Protein AF-A0A832CKU5-F1 (afdb_monomer_lite)

Radius of gyration: 23.67 Å; chains: 1; bounding box: 59×74×61 Å

pLDDT: mean 86.16, std 20.47, range [26.06, 98.88]

Structure (mmCIF, N/CA/C/O backbone):
data_AF-A0A832CKU5-F1
#
_entry.id   AF-A0A832CKU5-F1
#
loop_
_atom_site.group_PDB
_atom_site.id
_atom_site.type_symbol
_atom_site.label_atom_id
_atom_site.label_alt_id
_atom_site.label_comp_id
_atom_site.label_asym_id
_atom_site.label_entity_id
_atom_site.label_seq_id
_atom_site.pdbx_PDB_ins_code
_atom_site.Cartn_x
_atom_site.Cartn_y
_atom_site.Cartn_z
_atom_site.occupancy
_atom_site.B_iso_or_equiv
_atom_site.auth_seq_id
_atom_site.auth_comp_id
_atom_site.auth_asym_id
_atom_site.auth_atom_id
_atom_site.pdbx_PDB_model_num
ATOM 1 N N . MET A 1 1 ? 0.829 -28.595 -23.534 1.00 32.09 1 MET A N 1
ATOM 2 C CA . MET A 1 1 ? 0.831 -27.762 -24.763 1.00 32.09 1 MET A CA 1
ATOM 3 C C . MET A 1 1 ? 0.608 -26.266 -24.501 1.00 32.09 1 MET A C 1
ATOM 5 O O . MET A 1 1 ? 1.162 -25.482 -25.256 1.00 32.09 1 MET A O 1
ATOM 9 N N . ALA A 1 2 ? -0.080 -25.835 -23.429 1.00 31.30 2 ALA A N 1
ATOM 10 C CA . ALA A 1 2 ? -0.208 -24.406 -23.077 1.00 31.30 2 ALA A CA 1
ATOM 11 C C . ALA A 1 2 ? 1.125 -23.722 -22.679 1.00 31.30 2 ALA A C 1
ATOM 13 O O . ALA A 1 2 ? 1.366 -22.585 -23.073 1.00 31.30 2 ALA A O 1
ATOM 14 N N . GLN A 1 3 ? 2.045 -24.441 -22.018 1.00 30.27 3 GLN A N 1
ATOM 15 C CA . GLN A 1 3 ? 3.408 -23.956 -21.730 1.00 30.27 3 GLN A CA 1
ATOM 16 C C . GLN A 1 3 ? 4.189 -23.562 -22.999 1.00 30.27 3 GLN A C 1
ATOM 18 O O . GLN A 1 3 ? 4.941 -22.595 -22.983 1.00 30.27 3 GLN A O 1
ATOM 23 N N . ALA A 1 4 ? 3.982 -24.260 -24.122 1.00 29.61 4 ALA A N 1
ATOM 24 C CA . ALA A 1 4 ? 4.749 -24.036 -25.349 1.00 29.61 4 ALA A CA 1
ATOM 25 C C . ALA A 1 4 ? 4.397 -22.712 -26.057 1.00 29.61 4 ALA A C 1
ATOM 27 O O . ALA A 1 4 ? 5.263 -22.108 -26.687 1.00 29.61 4 ALA A O 1
ATOM 28 N N . ALA A 1 5 ? 3.157 -22.228 -25.925 1.00 35.06 5 ALA A N 1
ATOM 29 C CA . ALA A 1 5 ? 2.730 -20.958 -26.516 1.00 35.06 5 ALA A CA 1
ATOM 30 C C . ALA A 1 5 ? 3.205 -19.740 -25.698 1.00 35.06 5 ALA A C 1
ATOM 32 O O . ALA A 1 5 ? 3.623 -18.742 -26.288 1.00 35.06 5 ALA A O 1
ATOM 33 N N . GLY A 1 6 ? 3.225 -19.843 -24.360 1.00 36.41 6 GLY A N 1
ATOM 34 C CA . GLY A 1 6 ? 3.829 -18.834 -23.475 1.00 36.41 6 GLY A CA 1
ATOM 35 C C . GLY A 1 6 ? 5.345 -18.715 -23.678 1.00 36.41 6 GLY A C 1
ATOM 36 O O . GLY A 1 6 ? 5.865 -17.617 -23.874 1.00 36.41 6 GLY A O 1
ATOM 37 N N . LEU A 1 7 ? 6.029 -19.861 -23.790 1.00 37.66 7 LEU A N 1
ATOM 38 C CA . LEU A 1 7 ? 7.450 -19.943 -24.153 1.00 37.66 7 LEU A CA 1
ATOM 39 C C . LEU A 1 7 ? 7.751 -19.326 -25.532 1.00 37.66 7 LEU A C 1
ATOM 41 O O . LEU A 1 7 ? 8.822 -18.759 -25.724 1.00 37.66 7 LEU A O 1
ATOM 45 N N . CYS A 1 8 ? 6.829 -19.395 -26.498 1.00 35.62 8 CYS A N 1
ATOM 46 C CA . CYS A 1 8 ? 7.040 -18.837 -27.838 1.00 35.62 8 CYS A CA 1
ATOM 47 C C . CYS A 1 8 ? 6.967 -17.295 -27.879 1.00 35.62 8 CYS A C 1
ATOM 49 O O . CYS A 1 8 ? 7.703 -16.680 -28.649 1.00 35.62 8 CYS A O 1
ATOM 51 N N . ARG A 1 9 ? 6.131 -16.654 -27.043 1.00 46.12 9 ARG A N 1
ATOM 52 C CA . ARG A 1 9 ? 6.039 -15.178 -26.958 1.00 46.12 9 ARG A CA 1
ATOM 53 C C . ARG A 1 9 ? 7.132 -14.555 -26.088 1.00 46.12 9 ARG A C 1
ATOM 55 O O . ARG A 1 9 ? 7.690 -13.537 -26.490 1.00 46.12 9 ARG A O 1
ATOM 62 N N . GLN A 1 10 ? 7.512 -15.195 -24.979 1.00 53.69 10 GLN A N 1
ATOM 63 C CA . GLN A 1 10 ? 8.699 -14.787 -24.211 1.00 53.69 10 GLN A CA 1
ATOM 64 C C . GLN A 1 10 ? 9.969 -14.848 -25.073 1.00 53.69 10 GLN A C 1
ATOM 66 O O . GLN A 1 10 ? 10.819 -13.972 -24.974 1.00 53.69 10 GLN A O 1
ATOM 71 N N . ARG A 1 11 ? 10.065 -15.812 -26.000 1.00 54.09 11 ARG A N 1
ATOM 72 C CA . ARG A 1 11 ? 11.166 -15.885 -26.975 1.00 54.09 11 ARG A CA 1
ATOM 73 C C . ARG A 1 11 ? 11.179 -14.736 -27.983 1.00 54.09 11 ARG A C 1
ATOM 75 O O . ARG A 1 11 ? 12.263 -14.311 -28.360 1.00 54.09 11 ARG A O 1
ATOM 82 N N . PHE A 1 12 ? 10.022 -14.227 -28.413 1.00 54.22 12 PHE A N 1
ATOM 83 C CA . PHE A 1 12 ? 9.958 -13.068 -29.314 1.00 54.22 12 PHE A CA 1
ATOM 84 C C . PHE A 1 12 ? 10.406 -11.784 -28.605 1.00 54.22 12 PHE A C 1
ATOM 86 O O . PHE A 1 12 ? 11.245 -11.060 -29.129 1.00 54.22 12 PHE A O 1
ATOM 93 N N . SER A 1 13 ? 9.914 -11.547 -27.385 1.00 69.56 13 SER A N 1
ATOM 94 C CA . SER A 1 13 ? 10.320 -10.392 -26.575 1.00 69.56 13 SER A CA 1
ATOM 95 C C . SER A 1 13 ? 11.796 -10.464 -26.163 1.00 69.56 13 SER A C 1
ATOM 97 O O . SER A 1 13 ? 12.511 -9.482 -26.327 1.00 69.56 13 SER A O 1
ATOM 99 N N . ALA A 1 14 ? 12.285 -11.631 -25.730 1.00 77.88 14 ALA A N 1
ATOM 100 C CA . ALA A 1 14 ? 13.695 -11.818 -25.381 1.00 77.88 14 ALA A CA 1
ATOM 101 C C . ALA A 1 14 ? 14.625 -11.667 -26.592 1.00 77.88 14 ALA A C 1
ATOM 103 O O . ALA A 1 14 ? 15.710 -11.110 -26.480 1.00 77.88 14 ALA A O 1
ATOM 104 N N . ARG A 1 15 ? 14.205 -12.141 -27.770 1.00 83.94 15 ARG A N 1
ATOM 105 C CA . ARG A 1 15 ? 14.966 -11.944 -29.004 1.00 83.94 15 ARG A CA 1
ATOM 106 C C . ARG A 1 15 ? 15.017 -10.468 -29.394 1.00 83.94 15 ARG A C 1
ATOM 108 O O . ARG A 1 15 ? 16.092 -9.976 -29.706 1.00 83.94 15 ARG A O 1
ATOM 115 N N . PHE A 1 16 ? 13.889 -9.766 -29.319 1.00 87.75 16 PHE A N 1
ATOM 116 C CA . PHE A 1 16 ? 13.821 -8.332 -29.596 1.00 87.75 16 PHE A CA 1
ATOM 117 C C . PHE A 1 16 ? 14.754 -7.535 -28.675 1.00 87.75 16 PHE A C 1
ATOM 119 O O . PHE A 1 16 ? 15.573 -6.748 -29.142 1.00 87.75 16 PHE A O 1
ATOM 126 N N . THR A 1 17 ? 14.696 -7.779 -27.363 1.00 90.62 17 THR A N 1
ATOM 127 C CA . THR A 1 17 ? 15.574 -7.084 -26.413 1.00 90.62 17 THR A CA 1
ATOM 128 C C . THR A 1 17 ? 17.041 -7.475 -26.576 1.00 90.62 17 THR A C 1
ATOM 130 O O . THR A 1 17 ? 17.915 -6.693 -26.223 1.00 90.62 17 THR A O 1
ATOM 133 N N . GLN A 1 18 ? 17.361 -8.650 -27.115 1.00 90.25 18 GLN A N 1
ATOM 134 C CA . GLN A 1 18 ? 18.741 -9.008 -27.456 1.00 90.25 18 GLN A CA 1
ATOM 135 C C . GLN A 1 18 ? 19.220 -8.295 -28.723 1.00 90.25 18 GLN A C 1
ATOM 137 O O . GLN A 1 18 ? 20.300 -7.710 -28.712 1.00 90.25 18 GLN A O 1
ATOM 142 N N . GLU A 1 19 ? 18.417 -8.302 -29.789 1.00 92.56 19 GLU A N 1
ATOM 143 C CA . GLU A 1 19 ? 18.745 -7.675 -31.078 1.00 92.56 19 GLU A CA 1
ATOM 144 C C . GLU A 1 19 ? 18.945 -6.158 -30.948 1.00 92.56 19 GLU A C 1
ATOM 146 O O . GLU A 1 19 ? 19.846 -5.605 -31.572 1.00 92.56 19 GLU A O 1
ATOM 151 N N . HIS A 1 20 ? 18.164 -5.505 -30.084 1.00 90.19 20 HIS A N 1
ATOM 152 C CA . HIS A 1 20 ? 18.274 -4.071 -29.802 1.00 90.19 20 HIS A CA 1
ATOM 153 C C . HIS A 1 20 ? 19.166 -3.744 -28.593 1.00 90.19 20 HIS A C 1
ATOM 155 O O . HIS A 1 20 ? 19.247 -2.596 -28.173 1.00 90.19 20 HIS A O 1
ATOM 161 N N . GLY A 1 21 ? 19.815 -4.740 -27.982 1.00 92.06 21 GLY A N 1
ATOM 162 C CA . GLY A 1 21 ? 20.655 -4.525 -26.804 1.00 92.06 21 GLY A CA 1
ATOM 163 C C . GLY A 1 21 ? 19.894 -4.060 -25.555 1.00 92.06 21 GLY A C 1
ATOM 164 O O . GLY A 1 21 ? 20.512 -3.630 -24.597 1.00 92.06 21 GLY A O 1
ATOM 165 N N . LEU A 1 22 ? 18.572 -4.166 -25.488 1.00 94.00 22 LEU A N 1
ATOM 166 C CA . LEU A 1 22 ? 17.737 -3.739 -24.356 1.00 94.00 22 LEU A CA 1
ATOM 167 C C . LEU A 1 22 ? 17.578 -4.800 -23.253 1.00 94.00 22 LEU A C 1
ATOM 169 O O . LEU A 1 22 ? 16.768 -4.632 -22.347 1.00 94.00 22 LEU A O 1
ATOM 173 N N . THR A 1 23 ? 18.311 -5.912 -23.314 1.00 93.94 23 THR A N 1
ATOM 174 C CA . THR A 1 23 ? 18.204 -6.972 -22.298 1.00 93.94 23 THR A CA 1
ATOM 175 C C . THR A 1 23 ? 18.720 -6.466 -20.941 1.00 93.94 23 THR A C 1
ATOM 177 O O . THR A 1 23 ? 19.893 -6.089 -20.856 1.00 93.94 23 THR A O 1
ATOM 180 N N . PRO A 1 24 ? 17.895 -6.458 -19.875 1.00 93.06 24 PRO A N 1
ATOM 181 C CA . PRO A 1 24 ? 18.335 -6.016 -18.555 1.00 93.06 24 PRO A CA 1
ATOM 182 C C . PRO A 1 24 ? 19.328 -7.008 -17.942 1.00 93.06 24 PRO A C 1
ATOM 184 O O . PRO A 1 24 ? 19.187 -8.222 -18.089 1.00 93.06 24 PRO A O 1
ATOM 187 N N . ARG A 1 25 ? 20.340 -6.493 -17.235 1.00 92.94 25 ARG A N 1
ATOM 188 C CA . ARG A 1 25 ? 21.399 -7.311 -16.607 1.00 92.94 25 ARG A CA 1
ATOM 189 C C . ARG A 1 25 ? 21.151 -7.580 -15.121 1.00 92.94 25 ARG A C 1
ATOM 191 O O . ARG A 1 25 ? 21.716 -8.520 -14.573 1.00 92.94 25 ARG A O 1
ATOM 198 N N . GLY A 1 26 ? 20.342 -6.746 -14.475 1.00 92.81 26 GLY A N 1
ATOM 199 C CA . GLY A 1 26 ? 19.949 -6.861 -13.070 1.00 92.81 26 GLY A CA 1
ATOM 200 C C . GLY A 1 26 ? 19.355 -5.548 -12.568 1.00 92.81 26 GLY A C 1
ATOM 201 O O . GLY A 1 26 ? 19.819 -4.489 -12.981 1.00 92.81 26 GLY A O 1
ATOM 202 N N . VAL A 1 27 ? 18.351 -5.618 -11.689 1.00 95.31 27 VAL A N 1
ATOM 203 C CA . VAL A 1 27 ? 17.568 -4.449 -11.239 1.00 95.31 27 VAL A CA 1
ATOM 204 C C . VAL A 1 27 ? 18.474 -3.343 -10.699 1.00 95.31 27 VAL A C 1
ATOM 206 O O . VAL A 1 27 ? 18.548 -2.266 -11.288 1.00 95.31 27 VAL A O 1
ATOM 209 N N . ASP A 1 28 ? 19.264 -3.642 -9.668 1.00 97.19 28 ASP A N 1
ATOM 210 C CA . ASP A 1 28 ? 20.150 -2.657 -9.038 1.00 97.19 28 ASP A CA 1
ATOM 211 C C . ASP A 1 28 ? 21.199 -2.107 -10.008 1.00 97.19 28 ASP A C 1
ATOM 213 O O . ASP A 1 28 ? 21.530 -0.923 -9.983 1.00 97.19 28 ASP A O 1
ATOM 217 N N . ARG A 1 29 ? 21.713 -2.957 -10.904 1.00 97.25 29 ARG A N 1
ATOM 218 C CA . ARG A 1 29 ? 22.717 -2.548 -11.888 1.00 97.25 29 ARG A CA 1
ATOM 219 C C . ARG A 1 29 ? 22.147 -1.538 -12.875 1.00 97.25 29 ARG A C 1
ATOM 221 O O . ARG A 1 29 ? 22.824 -0.557 -13.170 1.00 97.25 29 ARG A O 1
ATOM 228 N N . GLU A 1 30 ? 20.947 -1.779 -13.396 1.00 97.56 30 GLU A N 1
ATOM 229 C CA . GLU A 1 30 ? 20.323 -0.850 -14.339 1.00 97.56 30 GLU A CA 1
ATOM 230 C C . GLU A 1 30 ? 19.955 0.475 -13.657 1.00 97.56 30 GLU A C 1
ATOM 232 O O . GLU A 1 30 ? 20.148 1.536 -14.252 1.00 97.56 30 GLU A O 1
ATOM 237 N N . VAL A 1 31 ? 19.539 0.445 -12.385 1.00 97.75 31 VAL A N 1
ATOM 238 C CA . VAL A 1 31 ? 19.315 1.661 -11.583 1.00 97.75 31 VAL A CA 1
ATOM 239 C C . VAL A 1 31 ? 20.615 2.452 -11.407 1.00 97.75 31 VAL A C 1
ATOM 241 O O . VAL A 1 31 ? 20.657 3.642 -11.719 1.00 97.75 31 VAL A O 1
ATOM 244 N N . VAL A 1 32 ? 21.698 1.803 -10.967 1.00 98.06 32 VAL A N 1
ATOM 245 C CA . VAL A 1 32 ? 23.000 2.460 -10.755 1.00 98.06 32 VAL A CA 1
ATOM 246 C C . VAL A 1 32 ? 23.583 2.999 -12.063 1.00 98.06 32 VAL A C 1
ATOM 248 O O . VAL A 1 32 ? 24.092 4.119 -12.087 1.00 98.06 32 VAL A O 1
ATOM 251 N N . GLU A 1 33 ? 23.496 2.248 -13.163 1.00 97.31 33 GLU A N 1
ATOM 252 C CA . GLU A 1 33 ? 23.984 2.720 -14.463 1.00 97.31 33 GLU A CA 1
ATOM 253 C C . GLU A 1 33 ? 23.150 3.891 -14.995 1.00 97.31 33 GLU A C 1
ATOM 255 O O . GLU A 1 33 ? 23.719 4.830 -15.550 1.00 97.31 33 GLU A O 1
ATOM 260 N N . THR A 1 34 ? 21.832 3.885 -14.776 1.00 97.81 34 THR A N 1
ATOM 261 C CA . THR A 1 34 ? 20.972 5.028 -15.118 1.00 97.81 34 THR A CA 1
ATOM 262 C C . THR A 1 34 ? 21.415 6.278 -14.365 1.00 97.81 34 THR A C 1
ATOM 264 O O . THR A 1 34 ? 21.665 7.303 -14.993 1.00 97.81 34 THR A O 1
ATOM 267 N N . LEU A 1 35 ? 21.605 6.180 -13.043 1.00 97.75 35 LEU A N 1
ATOM 268 C CA . LEU A 1 35 ? 22.090 7.297 -12.226 1.00 97.75 35 LEU A CA 1
ATOM 269 C C . LEU A 1 35 ? 23.455 7.809 -12.709 1.00 97.75 35 LEU A C 1
ATOM 271 O O . LEU A 1 35 ? 23.647 9.019 -12.831 1.00 97.75 35 LEU A O 1
ATOM 275 N N . HIS A 1 36 ? 24.382 6.902 -13.035 1.00 97.94 36 HIS A N 1
ATOM 276 C CA . HIS A 1 36 ? 25.693 7.255 -13.579 1.00 97.94 36 HIS A CA 1
ATOM 277 C C . HIS A 1 36 ? 25.588 7.997 -14.918 1.00 97.94 36 HIS A C 1
ATOM 279 O O . HIS A 1 36 ? 26.212 9.040 -15.087 1.00 97.94 36 HIS A O 1
ATOM 285 N N . ARG A 1 37 ? 24.782 7.494 -15.860 1.00 97.06 37 ARG A N 1
ATOM 286 C CA . ARG A 1 37 ? 24.607 8.104 -17.190 1.00 97.06 37 ARG A CA 1
ATOM 287 C C . ARG A 1 37 ? 23.971 9.485 -17.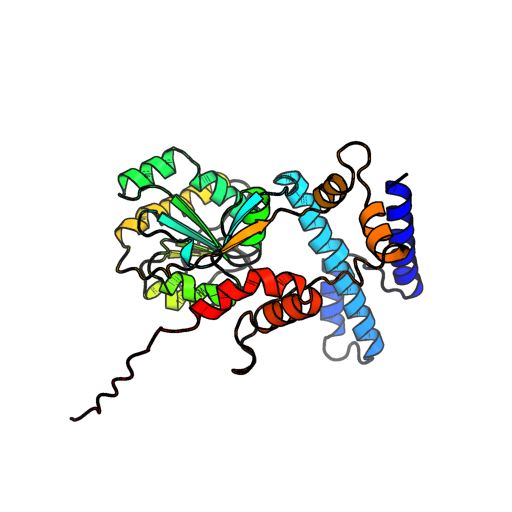135 1.00 97.06 37 ARG A C 1
ATOM 289 O O . ARG A 1 37 ? 24.296 10.326 -17.964 1.00 97.06 37 ARG A O 1
ATOM 296 N N . THR A 1 38 ? 23.117 9.731 -16.144 1.00 96.88 38 THR A N 1
ATOM 297 C CA . THR A 1 38 ? 22.503 11.048 -15.911 1.00 96.88 38 THR A CA 1
ATOM 298 C C . THR A 1 38 ? 23.400 12.037 -15.160 1.00 96.88 38 THR A C 1
ATOM 300 O O . THR A 1 38 ? 22.970 13.156 -14.882 1.00 96.88 38 THR A O 1
ATOM 303 N N . HIS A 1 39 ? 24.630 11.653 -14.802 1.00 97.94 39 HIS A N 1
ATOM 304 C CA . HIS A 1 39 ? 25.578 12.552 -14.148 1.00 97.94 39 HIS A CA 1
ATOM 305 C C . HIS A 1 39 ? 26.185 13.561 -15.139 1.00 97.94 39 HIS A C 1
ATOM 307 O O . HIS A 1 39 ? 26.282 13.316 -16.342 1.00 97.94 39 HIS A O 1
ATOM 313 N N . GLU A 1 40 ? 26.644 14.700 -14.617 1.00 96.62 40 GLU A N 1
ATOM 314 C CA . GLU A 1 40 ? 27.356 15.725 -15.382 1.00 96.62 40 GLU A CA 1
ATOM 315 C C . GLU A 1 40 ? 28.532 15.131 -16.178 1.00 96.62 40 GLU A C 1
ATOM 317 O O . GLU A 1 40 ? 29.364 14.406 -15.624 1.00 96.62 40 GLU A O 1
ATOM 322 N N . GLY A 1 41 ? 28.600 15.465 -17.473 1.00 96.69 41 GLY A N 1
ATOM 323 C CA . GLY A 1 41 ? 29.703 15.101 -18.366 1.00 96.69 41 GLY A CA 1
ATOM 324 C C . GLY A 1 41 ? 29.696 13.658 -18.882 1.00 96.69 41 GLY A C 1
ATOM 325 O O . GLY A 1 41 ? 30.698 13.249 -19.464 1.00 96.69 41 GLY A O 1
ATOM 326 N N . VAL A 1 42 ? 28.610 12.899 -18.677 1.00 97.81 42 VAL A N 1
ATOM 327 C CA . VAL A 1 42 ? 28.513 11.491 -19.100 1.00 97.81 42 VAL A CA 1
ATOM 328 C C . VAL A 1 42 ? 27.786 11.356 -20.441 1.00 97.81 42 VAL A C 1
ATOM 330 O O . VAL A 1 42 ? 28.405 11.555 -21.486 1.00 97.81 42 VAL A O 1
ATOM 333 N N . ASP A 1 43 ? 26.497 11.016 -20.440 1.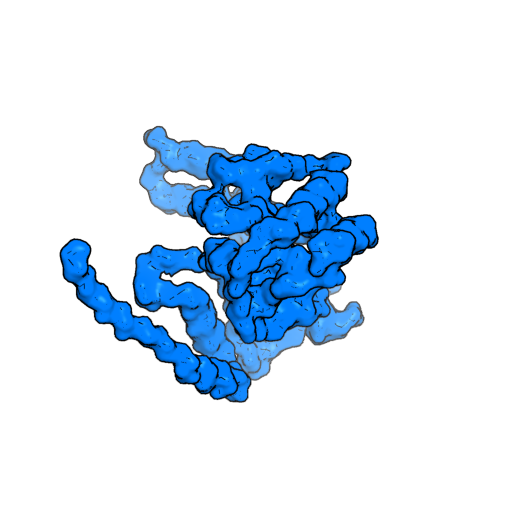00 96.69 43 ASP A N 1
ATOM 334 C CA . ASP A 1 43 ? 25.746 10.706 -21.658 1.00 96.69 43 ASP A CA 1
ATOM 335 C C . ASP A 1 43 ? 25.012 11.952 -22.169 1.00 96.69 43 ASP A C 1
ATOM 337 O O . ASP A 1 43 ? 24.391 12.681 -21.396 1.00 96.69 43 ASP A O 1
ATOM 341 N N . GLN A 1 44 ? 25.110 12.225 -23.470 1.00 96.56 44 GLN A N 1
ATOM 342 C CA . GLN A 1 44 ? 24.529 13.421 -24.106 1.00 96.56 44 GLN A CA 1
ATOM 343 C C . GLN A 1 44 ? 23.626 13.065 -25.292 1.00 96.56 44 GLN A C 1
ATOM 345 O O . GLN A 1 44 ? 22.994 13.947 -25.875 1.00 96.56 44 GLN A O 1
ATOM 350 N N . ASP A 1 45 ? 23.578 11.784 -25.658 1.00 97.94 45 ASP A N 1
ATOM 351 C CA . ASP A 1 45 ? 22.764 11.280 -26.753 1.00 97.94 45 ASP A CA 1
ATOM 352 C C . ASP A 1 45 ? 21.389 10.861 -26.218 1.00 97.94 45 ASP A C 1
ATOM 354 O O . ASP A 1 45 ? 21.260 9.944 -25.406 1.00 97.94 45 ASP A O 1
ATOM 358 N N . ALA A 1 46 ? 20.346 11.557 -26.672 1.00 96.81 46 ALA A N 1
ATOM 359 C CA . ALA A 1 46 ? 18.984 11.336 -26.209 1.00 96.81 46 ALA A CA 1
ATOM 360 C C . ALA A 1 46 ? 18.474 9.920 -26.516 1.00 96.81 46 ALA A C 1
ATOM 362 O O . ALA A 1 46 ? 17.783 9.344 -25.678 1.00 96.81 46 ALA A O 1
ATOM 363 N N . GLU A 1 47 ? 18.809 9.348 -27.676 1.00 96.75 47 GLU A N 1
ATOM 364 C CA . GLU A 1 47 ? 18.358 7.999 -28.044 1.00 96.75 47 GLU A CA 1
ATOM 365 C C . GLU A 1 47 ? 19.036 6.952 -27.157 1.00 96.75 47 GLU A C 1
ATOM 367 O O . GLU A 1 47 ? 18.374 6.081 -26.597 1.00 96.75 47 GLU A O 1
ATOM 372 N N . HIS A 1 48 ? 20.335 7.113 -26.915 1.00 95.94 48 HIS A N 1
ATOM 373 C CA . HIS A 1 48 ? 21.105 6.214 -26.058 1.00 95.94 48 HIS A CA 1
ATOM 374 C C . HIS A 1 48 ? 20.673 6.277 -24.580 1.00 95.94 48 HIS A C 1
ATOM 376 O O . HIS A 1 48 ? 20.613 5.250 -23.894 1.00 95.94 48 HIS A O 1
ATOM 382 N N . ILE A 1 49 ? 20.304 7.464 -24.088 1.00 96.69 49 ILE A N 1
ATOM 383 C CA . ILE A 1 49 ? 19.703 7.636 -22.757 1.00 96.69 49 ILE A CA 1
ATOM 384 C C . ILE A 1 49 ? 18.330 6.954 -22.693 1.00 96.69 49 ILE A C 1
ATOM 386 O O . ILE A 1 49 ? 18.022 6.284 -21.703 1.00 96.69 49 ILE A O 1
ATOM 390 N N . LEU A 1 50 ? 17.506 7.098 -23.736 1.00 96.75 50 LEU A N 1
ATOM 391 C CA . LEU A 1 50 ? 16.198 6.445 -23.813 1.00 96.75 50 LEU A CA 1
ATOM 392 C C . LEU A 1 50 ? 16.324 4.919 -23.847 1.00 96.75 50 LEU A C 1
ATOM 394 O O . LEU A 1 50 ? 15.570 4.246 -23.147 1.00 96.75 50 LEU A O 1
ATOM 398 N N . ASP A 1 51 ? 17.303 4.368 -24.563 1.00 95.69 51 ASP A N 1
ATOM 399 C CA . ASP A 1 51 ? 17.582 2.929 -24.563 1.00 95.69 51 ASP A CA 1
ATOM 400 C C . ASP A 1 51 ? 17.927 2.417 -23.161 1.00 95.69 51 ASP A C 1
ATOM 402 O O . ASP A 1 51 ? 17.424 1.373 -22.728 1.00 95.69 51 ASP A O 1
ATOM 406 N N . GLN A 1 52 ? 18.736 3.166 -22.403 1.00 97.12 52 GLN A N 1
ATOM 407 C CA . GLN A 1 52 ? 19.005 2.818 -21.010 1.00 97.12 52 GLN A CA 1
ATOM 408 C C . GLN A 1 52 ? 17.738 2.920 -20.149 1.00 97.12 52 GLN A C 1
ATOM 410 O O . GLN A 1 52 ? 17.500 2.036 -19.328 1.00 97.12 52 GLN A O 1
ATOM 415 N N . ALA A 1 53 ? 16.906 3.948 -20.336 1.00 96.94 53 ALA A N 1
ATOM 416 C CA . ALA A 1 53 ? 15.645 4.082 -19.606 1.00 96.94 53 ALA A CA 1
ATOM 417 C C . ALA A 1 53 ? 14.698 2.901 -19.885 1.00 96.94 53 ALA A C 1
ATOM 419 O O . ALA A 1 53 ? 14.123 2.334 -18.952 1.00 96.94 53 ALA A O 1
ATOM 420 N N . LEU A 1 54 ? 14.595 2.471 -21.148 1.00 95.88 54 LEU A N 1
ATOM 421 C CA . LEU A 1 54 ? 13.847 1.279 -21.545 1.00 95.88 54 LEU A CA 1
ATOM 422 C C . LEU A 1 54 ? 14.413 0.031 -20.866 1.00 95.88 54 LEU A C 1
ATOM 424 O O . LEU A 1 54 ? 13.654 -0.724 -20.256 1.00 95.88 54 LEU A O 1
ATOM 428 N N . ARG A 1 55 ? 15.736 -0.163 -20.891 1.00 95.31 55 ARG A N 1
ATOM 429 C CA . ARG A 1 55 ? 16.386 -1.306 -20.235 1.00 95.31 55 ARG A CA 1
ATOM 430 C C . ARG A 1 55 ? 16.107 -1.336 -18.726 1.00 95.31 55 ARG A C 1
ATOM 432 O O . ARG A 1 55 ? 15.764 -2.392 -18.197 1.00 95.31 55 ARG A O 1
ATOM 439 N N . THR A 1 56 ? 16.190 -0.196 -18.044 1.00 97.31 56 THR A N 1
ATOM 440 C CA . THR A 1 56 ? 15.873 -0.081 -16.611 1.00 97.31 56 THR A CA 1
ATOM 441 C C . THR A 1 56 ? 14.396 -0.360 -16.331 1.00 97.31 56 THR A C 1
ATOM 443 O O . THR A 1 56 ? 14.091 -1.098 -15.398 1.00 97.31 56 THR A O 1
ATOM 446 N N . SER A 1 57 ? 13.476 0.130 -17.169 1.00 96.06 57 SER A N 1
ATOM 447 C CA . SER A 1 57 ? 12.038 -0.157 -17.026 1.00 96.06 57 SER A CA 1
ATOM 448 C C . SER A 1 57 ? 11.702 -1.642 -17.219 1.00 96.06 57 SER A C 1
ATOM 450 O O . SER A 1 57 ? 10.854 -2.191 -16.519 1.00 96.06 57 SER A O 1
ATOM 452 N N . LEU A 1 58 ? 12.411 -2.333 -18.121 1.00 94.38 58 LEU A N 1
ATOM 453 C CA . LEU A 1 58 ? 12.273 -3.779 -18.297 1.00 94.38 58 LEU A CA 1
ATOM 454 C C . LEU A 1 58 ? 12.783 -4.546 -17.071 1.00 94.38 58 LEU A C 1
ATOM 456 O O . LEU A 1 58 ? 12.201 -5.573 -16.725 1.00 94.38 58 LEU A O 1
ATOM 460 N N . ALA A 1 59 ? 13.843 -4.056 -16.417 1.00 94.94 59 ALA A N 1
ATOM 461 C CA . ALA A 1 59 ? 14.345 -4.634 -15.173 1.00 94.94 59 ALA A CA 1
ATOM 462 C C . ALA A 1 59 ? 13.338 -4.480 -14.022 1.00 94.94 59 ALA A C 1
ATOM 464 O O . ALA A 1 59 ? 13.185 -5.404 -13.229 1.00 94.94 59 ALA A O 1
ATOM 465 N N . ASP A 1 60 ? 12.622 -3.358 -13.953 1.00 95.00 60 ASP A N 1
ATOM 466 C CA . ASP A 1 60 ? 11.518 -3.179 -13.007 1.00 95.00 60 ASP A CA 1
ATOM 467 C C . ASP A 1 60 ? 10.365 -4.153 -13.303 1.00 95.00 60 ASP A C 1
ATOM 469 O O . ASP A 1 60 ? 10.055 -5.006 -12.476 1.00 95.00 60 ASP A O 1
ATOM 473 N N . GLY A 1 61 ? 9.794 -4.125 -14.511 1.00 91.94 61 GLY A N 1
ATOM 474 C CA . GLY A 1 61 ? 8.620 -4.943 -14.839 1.00 91.94 61 GLY A CA 1
ATOM 475 C C . GLY A 1 61 ? 8.863 -6.458 -14.768 1.00 91.94 61 GLY A C 1
ATOM 476 O O . GLY A 1 61 ? 8.125 -7.179 -14.098 1.00 91.94 61 GLY A O 1
ATOM 477 N N . TRP A 1 62 ? 9.905 -6.957 -15.444 1.00 90.25 62 TRP A N 1
ATOM 478 C CA . TRP A 1 62 ? 10.197 -8.399 -15.548 1.00 90.25 62 TRP A CA 1
ATOM 479 C C . TRP A 1 62 ? 11.156 -8.919 -14.472 1.00 90.25 62 TRP A C 1
ATOM 481 O O . TRP A 1 62 ? 11.348 -10.128 -14.362 1.00 90.25 62 TRP A O 1
ATOM 491 N N . GLY A 1 63 ? 11.786 -8.023 -13.713 1.00 89.81 63 GLY A N 1
ATOM 492 C CA . GLY A 1 63 ? 12.646 -8.365 -12.585 1.00 89.81 63 GLY A CA 1
ATOM 493 C C . GLY A 1 63 ? 11.952 -8.054 -11.269 1.00 89.81 63 GLY A C 1
ATOM 494 O O . GLY A 1 63 ? 11.529 -8.969 -10.581 1.00 89.81 63 GLY A O 1
ATOM 495 N N . GLY A 1 64 ? 11.819 -6.777 -10.920 1.00 92.19 64 GLY A N 1
ATOM 496 C CA . GLY A 1 64 ? 11.232 -6.348 -9.647 1.00 92.19 64 GLY A CA 1
ATOM 497 C C . GLY A 1 64 ? 9.781 -6.799 -9.464 1.00 92.19 64 GLY A C 1
ATOM 498 O O . GLY A 1 64 ? 9.496 -7.646 -8.620 1.00 92.19 64 GLY A O 1
ATOM 499 N N . SER A 1 65 ? 8.877 -6.250 -10.272 1.00 93.31 65 SER A N 1
ATOM 500 C CA . SER A 1 65 ? 7.429 -6.436 -10.142 1.00 93.31 65 SER A CA 1
ATOM 501 C C . SER A 1 65 ? 7.008 -7.896 -10.331 1.00 93.31 65 SER A C 1
ATOM 503 O O . SER A 1 65 ? 6.326 -8.448 -9.474 1.00 93.31 65 SER A O 1
ATOM 505 N N . MET A 1 66 ? 7.472 -8.562 -11.396 1.00 91.88 66 MET A N 1
ATOM 506 C CA . MET A 1 66 ? 7.143 -9.973 -11.644 1.00 91.88 66 MET A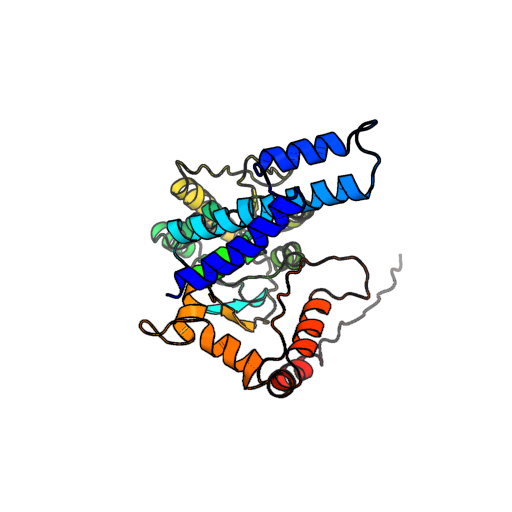 CA 1
ATOM 507 C C . MET A 1 66 ? 7.616 -10.903 -10.522 1.00 91.88 66 MET A C 1
ATOM 509 O O . MET A 1 66 ? 6.834 -11.725 -10.049 1.00 91.88 66 MET A O 1
ATOM 513 N N . LEU A 1 67 ? 8.870 -10.769 -10.069 1.00 93.56 67 LEU A N 1
ATOM 514 C CA . LEU A 1 67 ? 9.372 -11.606 -8.976 1.00 93.56 67 LEU A CA 1
ATOM 515 C C . LEU A 1 67 ? 8.637 -11.306 -7.671 1.00 93.56 67 LEU A C 1
ATOM 517 O O . LEU A 1 67 ? 8.343 -12.234 -6.922 1.00 93.56 67 LEU A O 1
ATOM 521 N N . ALA A 1 68 ? 8.328 -10.037 -7.394 1.00 94.25 68 ALA A N 1
ATOM 522 C CA . ALA A 1 68 ? 7.577 -9.658 -6.204 1.00 94.25 68 ALA A CA 1
ATOM 523 C C . ALA A 1 68 ? 6.182 -10.295 -6.195 1.00 94.25 68 ALA A C 1
ATOM 525 O O . ALA A 1 68 ? 5.798 -10.864 -5.173 1.00 94.25 68 ALA A O 1
ATOM 526 N N . THR A 1 69 ? 5.455 -10.262 -7.316 1.00 94.94 69 THR A N 1
ATOM 527 C CA . THR A 1 69 ? 4.144 -10.916 -7.442 1.00 94.94 69 THR A CA 1
ATOM 528 C C . THR A 1 69 ? 4.255 -12.430 -7.266 1.00 94.94 69 THR A C 1
ATOM 530 O O . THR A 1 69 ? 3.579 -12.980 -6.400 1.00 94.94 69 THR A O 1
ATOM 533 N N . ASP A 1 70 ? 5.151 -13.097 -8.001 1.00 94.56 70 ASP A N 1
ATOM 534 C CA . ASP A 1 70 ? 5.308 -14.558 -7.935 1.00 94.56 70 ASP A CA 1
ATOM 535 C C . ASP A 1 70 ? 5.685 -15.031 -6.521 1.00 94.56 70 ASP A C 1
ATOM 537 O O . ASP A 1 70 ? 5.118 -15.992 -5.998 1.00 94.56 70 ASP A O 1
ATOM 541 N N . ILE A 1 71 ? 6.637 -14.351 -5.873 1.00 96.44 71 ILE A N 1
ATOM 542 C CA . ILE A 1 71 ? 7.074 -14.694 -4.514 1.00 96.44 71 ILE A CA 1
ATOM 543 C C . ILE A 1 71 ? 5.952 -14.422 -3.508 1.00 96.44 71 ILE A C 1
ATOM 545 O O . ILE A 1 71 ? 5.730 -15.242 -2.617 1.00 96.44 71 ILE A O 1
ATOM 549 N N . SER A 1 72 ? 5.226 -13.310 -3.648 1.00 95.81 72 SER A N 1
ATOM 550 C CA . SER A 1 72 ? 4.096 -12.994 -2.766 1.00 95.81 72 SER A CA 1
ATOM 551 C C . SER A 1 72 ? 2.992 -14.039 -2.883 1.00 95.81 72 SER A C 1
ATOM 553 O O . SER A 1 72 ? 2.458 -14.476 -1.869 1.00 95.81 72 SER A O 1
ATOM 555 N N . ASP A 1 73 ? 2.701 -14.517 -4.089 1.00 96.31 73 ASP A N 1
ATOM 556 C CA . ASP A 1 73 ? 1.712 -15.570 -4.308 1.00 96.31 73 ASP A CA 1
ATOM 557 C C . ASP A 1 73 ? 2.157 -16.923 -3.739 1.00 96.31 73 ASP A C 1
ATOM 559 O O . ASP A 1 73 ? 1.335 -17.661 -3.195 1.00 96.31 73 ASP A O 1
ATOM 563 N N . ILE A 1 74 ? 3.455 -17.238 -3.786 1.00 96.69 74 ILE A N 1
ATOM 564 C CA . ILE A 1 74 ? 4.013 -18.429 -3.126 1.00 96.69 74 ILE A CA 1
ATOM 565 C C . ILE A 1 74 ? 3.868 -18.338 -1.601 1.00 96.69 74 ILE A C 1
ATOM 567 O O . ILE A 1 74 ? 3.539 -19.336 -0.959 1.00 96.69 74 ILE A O 1
ATOM 571 N N . LEU A 1 75 ? 4.143 -17.169 -1.016 1.00 95.50 75 LEU A N 1
ATOM 572 C CA . LEU A 1 75 ? 4.172 -16.983 0.437 1.00 95.50 75 LEU A CA 1
ATOM 573 C C . LEU A 1 75 ? 2.779 -16.807 1.049 1.00 95.50 75 LEU A C 1
ATOM 575 O O . LEU A 1 75 ? 2.505 -17.362 2.112 1.00 95.50 75 LEU A O 1
ATOM 579 N N . PHE A 1 76 ? 1.913 -16.042 0.389 1.00 95.75 76 PHE A N 1
ATOM 580 C CA . PHE A 1 76 ? 0.626 -15.590 0.929 1.00 95.75 76 PHE A CA 1
ATOM 581 C C . PHE A 1 76 ? -0.578 -16.193 0.196 1.00 95.75 76 PHE A C 1
ATOM 583 O O . PHE A 1 76 ? -1.714 -16.060 0.647 1.00 95.75 76 PHE A O 1
ATOM 590 N N . GLY A 1 77 ? -0.334 -16.912 -0.901 1.00 95.88 77 GLY A N 1
ATOM 591 C CA . GLY A 1 77 ? -1.351 -17.564 -1.715 1.00 95.88 77 GLY A CA 1
ATOM 592 C C . GLY A 1 77 ? -1.744 -16.737 -2.936 1.00 95.88 77 GLY A C 1
ATOM 593 O O . GLY A 1 77 ? -1.918 -15.520 -2.868 1.00 95.88 77 GLY A O 1
ATOM 594 N N . THR A 1 78 ? -1.920 -17.425 -4.063 1.00 96.81 78 THR A N 1
ATOM 595 C CA . THR A 1 78 ? -2.418 -16.830 -5.306 1.00 96.81 78 THR A CA 1
ATOM 596 C C . THR A 1 78 ? -3.849 -16.303 -5.123 1.00 96.81 78 THR A C 1
ATOM 598 O O . THR A 1 78 ? -4.724 -17.072 -4.706 1.00 96.81 78 THR A O 1
ATOM 601 N N . PRO A 1 79 ? -4.131 -15.031 -5.471 1.00 96.31 79 PRO A N 1
ATOM 602 C CA . PRO A 1 79 ? -5.466 -14.454 -5.382 1.00 96.31 79 PRO A CA 1
ATOM 603 C C . PRO A 1 79 ? -6.539 -15.262 -6.116 1.00 96.31 79 PRO A C 1
ATOM 605 O O . PRO A 1 79 ? -6.310 -15.821 -7.194 1.00 96.31 79 PRO A O 1
ATOM 608 N N . SER A 1 80 ? -7.744 -15.269 -5.552 1.00 93.94 80 SER A N 1
ATOM 609 C CA . SER A 1 80 ? -8.931 -15.883 -6.152 1.00 93.94 80 SER A CA 1
ATOM 610 C C . SER A 1 80 ? -10.165 -15.006 -5.915 1.00 93.94 80 SER A C 1
ATOM 612 O O . SER A 1 80 ? -10.136 -14.168 -5.010 1.00 93.94 80 SER A O 1
ATOM 614 N N . PRO A 1 81 ? -11.241 -15.147 -6.712 1.00 95.50 81 PRO A N 1
ATOM 615 C CA . PRO A 1 81 ? -12.349 -14.211 -6.662 1.00 95.50 81 PRO A CA 1
ATOM 616 C C . PRO A 1 81 ? -13.007 -14.131 -5.304 1.00 95.50 81 PRO A C 1
ATOM 618 O O . PRO A 1 81 ? -13.401 -15.141 -4.719 1.00 95.50 81 PRO A O 1
ATOM 621 N N . LEU A 1 82 ? -13.219 -12.900 -4.869 1.00 96.12 82 LEU A N 1
ATOM 622 C CA . LEU A 1 82 ? -13.867 -12.599 -3.608 1.00 96.12 82 LEU A CA 1
ATOM 623 C C . LEU A 1 82 ? -14.711 -11.338 -3.724 1.00 96.12 82 LEU A C 1
ATOM 625 O O . LEU A 1 82 ? -14.513 -10.508 -4.614 1.00 96.12 82 LEU A O 1
ATOM 629 N N . GLN A 1 83 ? -15.677 -11.216 -2.822 1.00 96.44 83 GLN A N 1
ATOM 630 C CA . GLN A 1 83 ? -16.512 -10.030 -2.698 1.00 96.44 83 GLN A CA 1
ATOM 631 C C . GLN A 1 83 ? -15.963 -9.135 -1.593 1.00 96.44 83 GLN A C 1
ATOM 633 O O . GLN A 1 83 ? -15.580 -9.617 -0.530 1.00 96.44 83 GLN A O 1
ATOM 638 N N . SER A 1 84 ? -15.970 -7.830 -1.835 1.00 97.25 84 SER A N 1
ATOM 639 C CA . SER A 1 84 ? -15.621 -6.825 -0.835 1.00 97.25 84 SER A CA 1
ATOM 640 C C . SER A 1 84 ? -16.408 -5.534 -1.084 1.00 97.25 84 SER A C 1
ATOM 642 O O . SER A 1 84 ? -17.390 -5.506 -1.836 1.00 97.25 84 SER A O 1
ATOM 644 N N . ARG A 1 85 ? -15.998 -4.452 -0.428 1.00 96.81 85 ARG A N 1
ATOM 645 C CA . ARG A 1 85 ? -16.523 -3.097 -0.601 1.00 96.81 85 ARG A CA 1
ATOM 646 C C . ARG A 1 85 ? -15.361 -2.115 -0.711 1.00 96.81 85 ARG A C 1
ATOM 648 O O . ARG A 1 85 ? -14.292 -2.387 -0.187 1.00 96.81 85 ARG A O 1
ATOM 655 N N . ALA A 1 86 ? -15.582 -0.971 -1.344 1.00 96.38 86 ALA A N 1
ATOM 656 C CA . ALA A 1 86 ? -14.609 0.118 -1.420 1.00 96.38 86 ALA A CA 1
ATOM 657 C C . ALA A 1 86 ? -15.197 1.443 -0.929 1.00 96.38 86 ALA A C 1
ATOM 659 O O . ALA A 1 86 ? -16.424 1.595 -0.898 1.00 96.38 86 ALA A O 1
ATOM 660 N N . ASN A 1 87 ? -14.298 2.405 -0.685 1.00 97.06 87 ASN A N 1
ATOM 661 C CA . ASN A 1 87 ? -14.539 3.797 -0.276 1.00 97.06 87 ASN A CA 1
ATOM 662 C C . ASN A 1 87 ? -14.638 3.977 1.252 1.00 97.06 87 ASN A C 1
ATOM 664 O O . ASN A 1 87 ? -14.814 3.015 1.993 1.00 97.06 87 ASN A O 1
ATOM 668 N N . LEU A 1 88 ? -14.534 5.215 1.740 1.00 97.69 88 LEU A N 1
ATOM 669 C CA . LEU A 1 88 ? -14.402 5.554 3.163 1.00 97.69 88 LEU A CA 1
ATOM 670 C C . LEU A 1 88 ? -15.570 5.063 4.034 1.00 97.69 88 LEU A C 1
ATOM 672 O O . LEU A 1 88 ? -15.393 4.874 5.236 1.00 97.69 88 LEU A O 1
ATOM 676 N N . GLY A 1 89 ? -16.738 4.782 3.448 1.00 97.69 89 GLY A N 1
ATOM 677 C CA . GLY A 1 89 ? -17.877 4.183 4.151 1.00 97.69 89 GLY A CA 1
ATOM 678 C C . GLY A 1 89 ? -17.690 2.724 4.581 1.00 97.69 89 GLY A C 1
ATOM 679 O O . GLY A 1 89 ? -18.654 2.101 5.021 1.00 97.69 89 GLY A O 1
ATOM 680 N N . VAL A 1 90 ? -16.494 2.150 4.421 1.00 98.19 90 VAL A N 1
ATOM 681 C CA . VAL A 1 90 ? -16.102 0.853 5.008 1.00 98.19 90 VAL A CA 1
ATOM 682 C C . VAL A 1 90 ? -15.573 0.989 6.443 1.00 98.19 90 VAL A C 1
ATOM 684 O O . VAL A 1 90 ? -15.417 -0.013 7.142 1.00 98.19 90 VAL A O 1
ATOM 687 N N . LEU A 1 91 ? -15.307 2.217 6.899 1.00 98.50 91 LEU A N 1
ATOM 688 C CA . LEU A 1 91 ? -14.964 2.511 8.290 1.00 98.50 91 LEU A CA 1
ATOM 689 C C . LEU A 1 91 ? -16.196 2.371 9.195 1.00 98.50 91 LEU A C 1
ATOM 691 O O . LEU A 1 91 ? -17.337 2.476 8.742 1.00 98.50 91 LEU A O 1
ATOM 695 N N . ARG A 1 92 ? -15.972 2.110 10.488 1.00 98.12 92 ARG A N 1
ATOM 696 C CA . ARG A 1 92 ? -17.044 1.775 11.435 1.00 98.12 92 ARG A CA 1
ATOM 697 C C . ARG A 1 92 ? -16.912 2.520 12.756 1.00 98.12 92 ARG A C 1
ATOM 699 O O . ARG A 1 92 ? -15.891 2.421 13.433 1.00 98.12 92 ARG A O 1
ATOM 706 N N . ASP A 1 93 ? -17.984 3.175 13.188 1.00 97.56 93 ASP A N 1
ATOM 707 C CA . ASP A 1 93 ? -18.014 3.865 14.486 1.00 97.56 93 ASP A CA 1
ATOM 708 C C . ASP A 1 93 ? -17.921 2.915 15.684 1.00 97.56 93 ASP A C 1
ATOM 710 O O . ASP A 1 93 ? -17.458 3.309 16.748 1.00 97.56 93 ASP A O 1
ATOM 714 N N . ASP A 1 94 ? -18.336 1.659 15.522 1.00 97.94 94 ASP A N 1
ATOM 715 C CA . ASP A 1 94 ? -18.410 0.679 16.606 1.00 97.94 94 ASP A CA 1
ATOM 716 C C . ASP A 1 94 ? -17.215 -0.287 16.666 1.00 97.94 94 ASP A C 1
ATOM 718 O O . ASP A 1 94 ? -17.244 -1.226 17.458 1.00 97.94 94 ASP A O 1
ATOM 722 N N . HIS A 1 95 ? -16.185 -0.100 15.837 1.00 98.69 95 HIS A N 1
ATOM 723 C CA . HIS A 1 95 ? -14.972 -0.931 15.805 1.00 98.69 95 HIS A CA 1
ATOM 724 C C . HIS A 1 95 ? -13.716 -0.069 15.911 1.00 98.69 95 HIS A C 1
ATOM 726 O O . HIS A 1 95 ? -13.743 1.102 15.538 1.00 98.69 95 HIS A O 1
ATOM 732 N N . VAL A 1 96 ? -12.608 -0.667 16.354 1.00 98.81 96 VAL A N 1
ATOM 733 C CA . VAL A 1 96 ? -11.270 -0.072 16.220 1.00 98.81 96 VAL A CA 1
ATOM 734 C C . VAL A 1 96 ? -10.901 -0.068 14.736 1.00 98.81 96 VAL A C 1
ATOM 736 O O . VAL A 1 96 ? -10.723 -1.140 14.167 1.00 98.81 96 VAL A O 1
ATOM 739 N N . ASN A 1 97 ? -10.812 1.097 14.097 1.00 98.88 97 ASN A N 1
ATOM 740 C CA . ASN A 1 97 ? -10.431 1.216 12.694 1.00 98.88 97 ASN A CA 1
ATOM 741 C C . ASN A 1 97 ? -8.915 1.353 12.570 1.00 98.88 97 ASN A C 1
ATOM 743 O O . ASN A 1 97 ? -8.315 2.331 13.029 1.00 98.88 97 ASN A O 1
ATOM 747 N N . ILE A 1 98 ? -8.315 0.383 11.892 1.00 98.88 98 ILE A N 1
ATOM 748 C CA . ILE A 1 98 ? -6.895 0.359 11.564 1.00 98.88 98 ILE A CA 1
ATOM 749 C C . ILE A 1 98 ? -6.770 0.439 10.047 1.00 98.88 98 ILE A C 1
ATOM 751 O O . ILE A 1 98 ? -7.350 -0.375 9.327 1.00 98.88 98 ILE A O 1
ATOM 755 N N . ILE A 1 99 ? -6.010 1.424 9.569 1.00 98.75 99 ILE A N 1
ATOM 756 C CA . ILE A 1 99 ? -5.690 1.568 8.151 1.00 98.75 99 ILE A CA 1
ATOM 757 C C . ILE A 1 99 ? -4.270 1.086 7.905 1.00 98.75 99 ILE A C 1
ATOM 759 O O . ILE A 1 99 ? -3.337 1.576 8.541 1.00 98.75 99 ILE A O 1
ATOM 763 N N . VAL A 1 100 ? -4.108 0.176 6.948 1.00 98.25 100 VAL A N 1
ATOM 764 C CA . VAL A 1 100 ? -2.794 -0.204 6.419 1.00 98.25 100 VAL A CA 1
ATOM 765 C C . VAL A 1 100 ? -2.568 0.524 5.098 1.00 98.25 100 VAL A C 1
ATOM 767 O O . VAL A 1 100 ? -3.378 0.418 4.177 1.00 98.25 100 VAL A O 1
ATOM 770 N N . HIS A 1 101 ? -1.498 1.305 5.004 1.00 98.44 101 HIS A N 1
ATOM 771 C CA . HIS A 1 101 ? -1.221 2.138 3.840 1.00 98.44 101 HIS A CA 1
ATOM 772 C C . HIS A 1 101 ? 0.242 2.028 3.422 1.00 98.44 101 HIS A C 1
ATOM 774 O O . HIS A 1 101 ? 1.134 2.161 4.251 1.00 98.44 101 HIS A O 1
ATOM 780 N N . GLY A 1 102 ? 0.495 1.783 2.138 1.00 96.56 102 GLY A N 1
ATOM 781 C CA . GLY A 1 102 ? 1.843 1.480 1.681 1.00 96.56 102 GLY A CA 1
ATOM 782 C C . GLY A 1 102 ? 1.879 0.448 0.564 1.00 96.56 102 GLY A C 1
ATOM 783 O O . GLY A 1 102 ? 0.945 0.391 -0.243 1.00 96.56 102 GLY A O 1
ATOM 784 N N . HIS A 1 103 ? 2.946 -0.352 0.522 1.00 97.00 103 HIS A N 1
ATOM 785 C CA . HIS A 1 103 ? 3.274 -1.264 -0.578 1.00 97.00 103 HIS A CA 1
ATOM 786 C C . HIS A 1 103 ? 3.873 -2.613 -0.149 1.00 97.00 103 HIS A C 1
ATOM 788 O O . HIS A 1 103 ? 3.865 -3.529 -0.966 1.00 97.00 103 HIS A O 1
ATOM 794 N N . GLU A 1 104 ? 4.392 -2.780 1.075 1.00 93.44 104 GLU A N 1
ATOM 795 C CA . GLU A 1 104 ? 5.066 -4.027 1.476 1.00 93.44 104 GLU A CA 1
ATOM 796 C C . GLU A 1 104 ? 4.041 -5.042 2.041 1.00 93.44 104 GLU A C 1
ATOM 798 O O . GLU A 1 104 ? 3.447 -4.801 3.098 1.00 93.44 104 GLU A O 1
ATOM 803 N N . PRO A 1 105 ? 3.814 -6.200 1.380 1.00 92.44 105 PRO A N 1
ATOM 804 C CA . PRO A 1 105 ? 2.785 -7.154 1.804 1.00 92.44 105 PRO A CA 1
ATOM 805 C C . PRO A 1 105 ? 3.156 -7.908 3.087 1.00 92.44 105 PRO A C 1
ATOM 807 O O . PRO A 1 105 ? 2.283 -8.341 3.828 1.00 92.44 105 PRO A O 1
ATOM 810 N N . THR A 1 106 ? 4.448 -8.044 3.396 1.00 94.69 106 THR A N 1
ATOM 811 C CA . THR A 1 106 ? 4.925 -8.747 4.600 1.00 94.69 106 THR A CA 1
ATOM 812 C C . THR A 1 106 ? 4.382 -8.127 5.886 1.00 94.69 106 THR A C 1
ATOM 814 O O . THR A 1 106 ? 3.982 -8.849 6.799 1.00 94.69 106 THR A O 1
ATOM 817 N N . LEU A 1 107 ? 4.334 -6.795 5.952 1.00 94.75 107 LEU A N 1
ATOM 818 C CA . LEU A 1 107 ? 3.748 -6.068 7.071 1.00 94.75 107 LEU A CA 1
ATOM 819 C C . LEU A 1 107 ? 2.233 -6.254 7.109 1.00 94.75 107 LEU A C 1
ATOM 821 O O . LEU A 1 107 ? 1.682 -6.597 8.155 1.00 94.75 107 LEU A O 1
ATOM 825 N N . SER A 1 108 ? 1.554 -5.995 5.989 1.00 95.06 108 SER A N 1
ATOM 826 C CA . SER A 1 108 ? 0.094 -5.978 5.962 1.00 95.06 108 SER A CA 1
ATOM 827 C C . SER A 1 108 ? -0.495 -7.352 6.264 1.00 95.06 108 SER A C 1
ATOM 829 O O . SER A 1 108 ? -1.398 -7.430 7.090 1.00 95.06 108 SER A O 1
ATOM 831 N N . GLU A 1 109 ? 0.085 -8.431 5.742 1.00 97.06 109 GLU A N 1
ATOM 832 C CA . GLU A 1 109 ? -0.284 -9.817 6.065 1.00 97.06 109 GLU A CA 1
ATOM 833 C C . GLU A 1 109 ? -0.194 -10.117 7.570 1.00 97.06 109 GLU A C 1
ATOM 835 O O . GLU A 1 109 ? -1.100 -10.714 8.158 1.00 97.06 109 GLU A O 1
ATOM 840 N N . MET A 1 110 ? 0.858 -9.644 8.244 1.00 97.81 110 MET A N 1
ATOM 841 C CA . MET A 1 110 ? 0.995 -9.832 9.692 1.00 97.81 110 MET A CA 1
ATOM 842 C C . MET A 1 110 ? 0.014 -8.974 10.491 1.00 97.81 110 MET A C 1
ATOM 844 O O . MET A 1 110 ? -0.485 -9.424 11.522 1.00 97.81 110 MET A O 1
ATOM 848 N N . ILE A 1 111 ? -0.320 -7.771 10.015 1.00 98.38 111 ILE A N 1
ATOM 849 C CA . ILE A 1 111 ? -1.381 -6.950 10.614 1.00 98.38 111 ILE A CA 1
ATOM 850 C C . ILE A 1 111 ? -2.750 -7.625 10.461 1.00 98.38 111 ILE A C 1
ATOM 852 O O . ILE A 1 111 ? -3.527 -7.616 11.417 1.00 98.38 111 ILE A O 1
ATOM 856 N N . VAL A 1 112 ? -3.038 -8.253 9.314 1.00 98.19 112 VAL A N 1
ATOM 857 C CA . VAL A 1 112 ? -4.260 -9.055 9.119 1.00 98.19 112 VAL A CA 1
ATOM 858 C C . VAL A 1 112 ? -4.326 -10.187 10.136 1.00 98.19 112 VAL A C 1
ATOM 860 O O . VAL A 1 112 ? -5.323 -10.305 10.851 1.00 98.19 112 VAL A O 1
ATOM 863 N N . ALA A 1 113 ? -3.254 -10.972 10.256 1.00 97.94 113 ALA A N 1
ATOM 864 C CA . ALA A 1 113 ? -3.182 -12.062 11.222 1.00 97.94 113 ALA A CA 1
ATOM 865 C C . ALA A 1 113 ? -3.357 -11.559 12.668 1.00 97.94 113 ALA A C 1
ATOM 867 O O . ALA A 1 113 ? -4.123 -12.136 13.439 1.00 97.94 113 ALA A O 1
ATOM 868 N N . ALA A 1 114 ? -2.703 -10.453 13.035 1.00 98.44 114 ALA A N 1
ATOM 869 C CA . ALA A 1 114 ? -2.804 -9.868 14.370 1.00 98.44 114 ALA A CA 1
ATOM 870 C C . ALA A 1 114 ? -4.210 -9.315 14.668 1.00 98.44 114 ALA A C 1
ATOM 872 O O . ALA A 1 114 ? -4.705 -9.463 15.780 1.00 98.44 114 ALA A O 1
ATOM 873 N N . ALA A 1 115 ? -4.903 -8.723 13.695 1.00 98.00 115 ALA A N 1
ATOM 874 C CA . ALA A 1 115 ? -6.278 -8.256 13.891 1.00 98.00 115 ALA A CA 1
ATOM 875 C C . ALA A 1 115 ? -7.292 -9.400 14.076 1.00 98.00 115 ALA A C 1
ATOM 877 O O . ALA A 1 115 ? -8.386 -9.172 14.595 1.00 98.00 115 ALA A O 1
ATOM 878 N N . GLN A 1 116 ? -6.939 -10.619 13.659 1.00 97.69 116 GLN A N 1
ATOM 879 C CA . GLN A 1 116 ? -7.735 -11.832 13.858 1.00 97.69 116 GLN A CA 1
ATOM 880 C C . GLN A 1 116 ? -7.352 -12.599 15.136 1.00 97.69 116 GLN A C 1
ATOM 882 O O . GLN A 1 116 ? -8.021 -13.571 15.492 1.00 97.69 116 GLN A O 1
ATOM 887 N N . ASP A 1 117 ? -6.300 -12.171 15.842 1.00 98.38 117 ASP A N 1
ATOM 888 C CA . ASP A 1 117 ? -5.836 -12.804 17.073 1.00 98.38 117 ASP A CA 1
ATOM 889 C C . ASP A 1 117 ? -6.908 -12.687 18.182 1.00 98.38 117 ASP A C 1
ATOM 891 O O . ASP A 1 117 ? -7.344 -11.575 18.511 1.00 98.38 117 ASP A O 1
ATOM 895 N N . PRO A 1 118 ? -7.341 -13.809 18.793 1.00 98.31 118 PRO A N 1
ATOM 896 C CA . PRO A 1 118 ? -8.398 -13.789 19.802 1.00 98.31 118 PRO A CA 1
ATOM 897 C C . PRO A 1 118 ? -8.091 -12.917 21.025 1.00 98.31 118 PRO A C 1
ATOM 899 O O . PRO A 1 118 ? -9.017 -12.352 21.608 1.00 98.31 118 PRO A O 1
ATOM 902 N N . GLU A 1 119 ? -6.820 -12.777 21.418 1.00 98.44 119 GLU A N 1
ATOM 903 C CA . GLU A 1 119 ? -6.432 -11.939 22.558 1.00 98.44 119 GLU A CA 1
ATOM 904 C C . GLU A 1 119 ? -6.618 -10.456 22.227 1.00 98.44 119 GLU A C 1
ATOM 906 O O . GLU A 1 119 ? -7.099 -9.685 23.060 1.00 98.44 119 GLU A O 1
ATOM 911 N N . LEU A 1 120 ? -6.276 -10.050 21.001 1.00 98.62 120 LEU A N 1
ATOM 912 C CA . LEU A 1 120 ? -6.445 -8.671 20.543 1.00 98.62 120 LEU A CA 1
ATOM 913 C C . LEU A 1 120 ? -7.916 -8.325 20.296 1.00 98.62 120 LEU A C 1
ATOM 915 O O . LEU A 1 120 ? -8.351 -7.232 20.662 1.00 98.62 120 LEU A O 1
ATOM 919 N N . ILE A 1 121 ? -8.713 -9.260 19.779 1.00 98.56 121 ILE A N 1
ATOM 920 C CA . ILE A 1 121 ? -10.168 -9.084 19.667 1.00 98.56 121 ILE A CA 1
ATOM 921 C C . ILE A 1 121 ? -10.797 -8.918 21.059 1.00 98.56 121 ILE A C 1
ATOM 923 O O . ILE A 1 121 ? -11.590 -7.997 21.269 1.00 98.56 121 ILE A O 1
ATOM 927 N N . ALA A 1 122 ? -10.418 -9.761 22.026 1.00 98.50 122 ALA A N 1
ATOM 928 C CA . ALA A 1 122 ? -10.900 -9.654 23.401 1.00 98.50 122 ALA A CA 1
ATOM 929 C C . ALA A 1 122 ? -10.491 -8.320 24.048 1.00 98.50 122 ALA A C 1
ATOM 931 O O . ALA A 1 122 ? -11.300 -7.690 24.732 1.00 98.50 122 ALA A O 1
ATOM 932 N N . LEU A 1 123 ? -9.270 -7.844 23.787 1.00 98.62 123 LEU A N 1
ATOM 933 C CA . LEU A 1 123 ? -8.812 -6.535 24.249 1.00 98.62 123 LEU A CA 1
ATOM 934 C C . LEU A 1 123 ? -9.627 -5.389 23.629 1.00 98.62 123 LEU A C 1
ATOM 936 O O . LEU A 1 123 ? -10.014 -4.465 24.344 1.00 98.62 123 LEU A O 1
ATOM 940 N N . ALA A 1 124 ? -9.932 -5.448 22.329 1.00 98.56 124 ALA A N 1
ATOM 941 C CA . ALA A 1 124 ? -10.775 -4.451 21.665 1.00 98.56 124 ALA A CA 1
ATOM 942 C C . ALA A 1 124 ? -12.175 -4.390 22.295 1.00 98.56 124 ALA A C 1
ATOM 944 O O . ALA A 1 124 ? -12.680 -3.303 22.588 1.00 98.56 124 ALA A O 1
ATOM 945 N N . GLN A 1 125 ? -12.751 -5.555 22.601 1.00 98.38 125 GLN A N 1
ATOM 946 C CA . GLN A 1 125 ? -14.025 -5.671 23.314 1.00 98.38 125 GLN A CA 1
ATOM 947 C C . GLN A 1 125 ? -13.958 -5.118 24.737 1.00 98.38 125 GLN A C 1
ATOM 949 O O . GLN A 1 125 ? -14.842 -4.367 25.150 1.00 98.38 125 GLN A O 1
ATOM 954 N N . GLN A 1 126 ? -12.877 -5.398 25.466 1.00 98.00 126 GLN A N 1
ATOM 955 C CA . GLN A 1 126 ? -12.643 -4.845 26.801 1.00 98.00 126 GLN A CA 1
ATOM 956 C C . GLN A 1 126 ? -12.541 -3.310 26.789 1.00 98.00 126 GLN A C 1
ATOM 958 O O . GLN A 1 126 ? -12.959 -2.656 27.744 1.00 98.00 126 GLN A O 1
ATOM 963 N N . LYS A 1 127 ? -12.005 -2.724 25.712 1.00 97.50 127 LYS A N 1
ATOM 964 C CA . LYS A 1 127 ? -11.917 -1.268 25.509 1.00 97.50 127 LYS A CA 1
ATOM 965 C C . LYS A 1 127 ? -13.217 -0.638 24.988 1.00 97.50 127 LYS A C 1
ATOM 967 O O . LYS A 1 127 ? -13.261 0.576 24.810 1.00 97.50 127 LYS A O 1
ATOM 972 N N . GLY A 1 128 ? -14.273 -1.429 24.788 1.00 97.06 128 GLY A N 1
ATOM 973 C CA . GLY A 1 128 ? -15.604 -0.950 24.409 1.00 97.06 128 GLY A CA 1
ATOM 974 C C . GLY A 1 128 ? -15.880 -0.901 22.903 1.00 97.06 128 GLY A C 1
ATOM 975 O O . GLY A 1 128 ? -16.921 -0.380 22.505 1.00 97.06 128 GLY A O 1
ATOM 976 N N . ALA A 1 129 ? -14.993 -1.435 22.060 1.00 98.25 129 ALA A N 1
ATOM 977 C CA . ALA A 1 129 ? -15.275 -1.650 20.640 1.00 98.25 129 ALA A CA 1
ATOM 978 C C . ALA A 1 129 ? -15.976 -3.003 20.428 1.00 98.25 129 ALA A C 1
ATOM 980 O O . ALA A 1 129 ? -15.795 -3.934 21.203 1.00 98.25 129 ALA A O 1
ATOM 981 N N . LYS A 1 130 ? -16.753 -3.182 19.358 1.00 98.12 130 LYS A N 1
ATOM 982 C CA . LYS A 1 130 ? -17.327 -4.500 19.018 1.00 98.12 130 LYS A CA 1
ATOM 983 C C . LYS A 1 130 ? -16.302 -5.464 18.415 1.00 98.12 130 LYS A C 1
ATOM 985 O O . LYS A 1 130 ? -16.501 -6.677 18.461 1.00 98.12 130 LYS A O 1
ATOM 990 N N . GLY A 1 131 ? -15.213 -4.927 17.873 1.00 98.12 131 GLY A N 1
ATOM 991 C CA . GLY A 1 131 ? -14.125 -5.680 17.264 1.00 98.12 131 GLY A CA 1
ATOM 992 C C . GLY A 1 131 ? -13.101 -4.759 16.608 1.00 98.12 131 GLY A C 1
ATOM 993 O O . GLY A 1 131 ? -13.079 -3.551 16.860 1.00 98.12 131 GLY A O 1
ATOM 994 N N . ILE A 1 132 ? -12.277 -5.343 15.741 1.00 98.75 132 ILE A N 1
ATOM 995 C CA . ILE A 1 132 ? -11.251 -4.651 14.959 1.00 98.75 132 ILE A CA 1
ATOM 996 C C . ILE A 1 132 ? -11.724 -4.597 13.505 1.00 98.75 132 ILE A C 1
ATOM 998 O O . ILE A 1 132 ? -12.142 -5.608 12.945 1.00 98.75 132 ILE A O 1
ATOM 1002 N N . ASN A 1 133 ? -11.697 -3.410 12.910 1.00 98.62 133 ASN A N 1
ATOM 1003 C CA . ASN A 1 133 ? -12.006 -3.171 11.509 1.00 98.62 133 ASN A CA 1
ATOM 1004 C C . ASN A 1 133 ? -10.715 -2.798 10.779 1.00 98.62 133 ASN A C 1
ATOM 1006 O O . ASN A 1 133 ? -10.126 -1.751 11.051 1.00 98.62 133 ASN A O 1
ATOM 1010 N N . LEU A 1 134 ? -10.284 -3.658 9.858 1.00 98.44 134 LEU A N 1
ATOM 1011 C CA . LEU A 1 134 ? -9.173 -3.367 8.963 1.00 98.44 134 LEU A CA 1
ATOM 1012 C C . LEU A 1 134 ? -9.694 -2.809 7.643 1.00 98.44 134 LEU A C 1
ATOM 1014 O O . LEU A 1 134 ? -10.636 -3.344 7.061 1.00 98.44 134 LEU A O 1
ATOM 1018 N N . ALA A 1 135 ? -9.031 -1.766 7.163 1.00 98.38 135 ALA A N 1
ATOM 1019 C CA . ALA A 1 135 ? -9.160 -1.268 5.805 1.00 98.38 135 ALA A CA 1
ATOM 1020 C C . ALA A 1 135 ? -7.772 -0.877 5.283 1.00 98.38 135 ALA A C 1
ATOM 1022 O O . ALA A 1 135 ? -6.827 -0.739 6.064 1.00 98.38 135 ALA A O 1
ATOM 1023 N N . GLY A 1 136 ? -7.629 -0.692 3.974 1.00 97.25 136 GLY A N 1
ATOM 1024 C CA . GLY A 1 136 ? -6.346 -0.289 3.399 1.00 97.25 136 GLY A CA 1
ATOM 1025 C C . GLY A 1 136 ? -6.417 0.925 2.481 1.00 97.25 136 GLY A C 1
ATOM 1026 O O . GLY A 1 136 ? -7.491 1.325 2.030 1.00 97.25 136 GLY A O 1
ATOM 1027 N N . ILE A 1 137 ? -5.254 1.519 2.212 1.00 97.50 137 ILE A N 1
ATOM 1028 C CA . ILE A 1 137 ? -5.069 2.565 1.199 1.00 97.50 137 ILE A CA 1
ATOM 1029 C C . ILE A 1 137 ? -3.850 2.239 0.319 1.00 97.50 137 ILE A C 1
ATOM 1031 O O . ILE A 1 137 ? -2.795 1.849 0.824 1.00 97.50 137 ILE A O 1
ATOM 1035 N N . CYS A 1 138 ? -3.970 2.459 -0.993 1.00 94.75 138 CYS A N 1
ATOM 1036 C CA . CYS A 1 138 ? -2.950 2.156 -2.016 1.00 94.75 138 CYS A CA 1
ATOM 1037 C C . CYS A 1 138 ? -2.616 0.656 -2.154 1.00 94.75 138 CYS A C 1
ATOM 1039 O O . CYS A 1 138 ? -3.455 -0.204 -1.905 1.00 94.75 138 CYS A O 1
ATOM 1041 N N . CYS A 1 139 ? -1.415 0.324 -2.630 1.00 95.12 139 CYS A N 1
ATOM 1042 C CA . CYS A 1 139 ? -1.069 -1.004 -3.132 1.00 95.12 139 CYS A CA 1
ATOM 1043 C C . CYS A 1 139 ? -1.120 -2.099 -2.063 1.00 95.12 139 CYS A C 1
ATOM 1045 O O . CYS A 1 139 ? -1.678 -3.159 -2.322 1.00 95.12 139 CYS A O 1
ATOM 1047 N N . THR A 1 140 ? -0.655 -1.835 -0.840 1.00 95.44 140 THR A N 1
ATOM 1048 C CA . THR A 1 140 ? -0.764 -2.802 0.267 1.00 95.44 140 THR A CA 1
ATOM 1049 C C . THR A 1 140 ? -2.226 -3.123 0.602 1.00 95.44 140 THR A C 1
ATOM 1051 O O . THR A 1 140 ? -2.538 -4.239 1.007 1.00 95.44 140 THR A O 1
ATOM 1054 N N . SER A 1 141 ? -3.152 -2.184 0.347 1.00 95.81 141 SER A N 1
ATOM 1055 C CA . SER A 1 141 ? -4.590 -2.456 0.418 1.00 95.81 141 SER A CA 1
ATOM 1056 C C . SER A 1 141 ? -5.041 -3.444 -0.639 1.00 95.81 141 SER A C 1
ATOM 1058 O O . SER A 1 141 ? -5.904 -4.266 -0.355 1.00 95.81 141 SER A O 1
ATOM 1060 N N . ASN A 1 142 ? -4.518 -3.328 -1.858 1.00 96.25 142 ASN A N 1
ATOM 1061 C CA . ASN A 1 142 ? -4.868 -4.232 -2.942 1.00 96.25 142 ASN A CA 1
ATOM 1062 C C . ASN A 1 142 ? -4.338 -5.638 -2.649 1.00 96.25 142 ASN A C 1
ATOM 1064 O O . ASN A 1 142 ? -5.064 -6.595 -2.876 1.00 96.25 142 ASN A O 1
ATOM 1068 N N . GLU A 1 143 ? -3.149 -5.779 -2.061 1.00 96.56 143 GLU A N 1
ATOM 1069 C CA . GLU A 1 143 ? -2.611 -7.087 -1.656 1.00 96.56 143 GLU A CA 1
ATOM 1070 C C . GLU A 1 143 ? -3.548 -7.810 -0.671 1.00 96.56 143 GLU A C 1
ATOM 1072 O O . GLU A 1 143 ? -3.996 -8.929 -0.936 1.00 96.56 143 GLU A O 1
ATOM 1077 N N . ILE A 1 144 ? -3.936 -7.144 0.424 1.00 96.62 144 ILE A N 1
ATOM 1078 C CA . ILE A 1 144 ? -4.831 -7.749 1.426 1.00 96.62 144 ILE A CA 1
ATOM 1079 C C . ILE A 1 144 ? -6.290 -7.828 0.959 1.00 96.62 144 ILE A C 1
ATOM 1081 O O . ILE A 1 144 ? -7.034 -8.704 1.403 1.00 96.62 144 ILE A O 1
ATOM 1085 N N . LEU A 1 145 ? -6.712 -6.965 0.029 1.00 97.50 145 LEU A N 1
ATOM 1086 C CA . LEU A 1 145 ? -7.996 -7.101 -0.653 1.00 97.50 145 LEU A CA 1
ATOM 1087 C C . LEU A 1 145 ? -8.018 -8.390 -1.468 1.00 97.50 145 LEU A C 1
ATOM 1089 O O . LEU A 1 145 ? -8.956 -9.164 -1.335 1.00 97.50 145 LEU A O 1
ATOM 1093 N N . MET A 1 146 ? -7.007 -8.616 -2.304 1.00 96.62 146 MET A N 1
ATOM 1094 C CA . MET A 1 146 ? -6.960 -9.715 -3.269 1.00 96.62 146 MET A CA 1
ATOM 1095 C C . MET A 1 146 ? -6.855 -11.094 -2.599 1.00 96.62 146 MET A C 1
ATOM 1097 O O . MET A 1 146 ? -7.271 -12.083 -3.205 1.00 96.62 146 MET A O 1
ATOM 1101 N N . ARG A 1 147 ? -6.341 -11.163 -1.362 1.00 95.88 147 ARG A N 1
ATOM 1102 C CA . ARG A 1 147 ? -6.167 -12.420 -0.607 1.00 95.88 147 ARG A CA 1
ATOM 1103 C C . ARG A 1 147 ? -7.181 -12.629 0.515 1.00 95.88 147 ARG A C 1
ATOM 1105 O O . ARG A 1 147 ? -7.656 -13.746 0.695 1.00 95.88 147 ARG A O 1
ATOM 1112 N N . HIS A 1 148 ? -7.559 -11.566 1.226 1.00 96.75 148 HIS A N 1
ATOM 1113 C CA . HIS A 1 148 ? -8.396 -11.658 2.434 1.00 96.75 148 HIS A CA 1
ATOM 1114 C C . HIS A 1 148 ? -9.753 -10.966 2.301 1.00 96.75 148 HIS A C 1
ATOM 1116 O O . HIS A 1 148 ? -10.589 -11.064 3.198 1.00 96.75 148 HIS A O 1
ATOM 1122 N N . GLY A 1 149 ? -9.991 -10.245 1.203 1.00 97.06 149 GLY A N 1
ATOM 1123 C CA . GLY A 1 149 ? -11.224 -9.488 0.986 1.00 97.06 149 GLY A CA 1
ATOM 1124 C C . GLY A 1 149 ? -11.352 -8.242 1.855 1.00 97.06 149 GLY A C 1
ATOM 1125 O O . GLY A 1 149 ? -12.445 -7.680 1.962 1.00 97.06 149 GLY A O 1
ATOM 1126 N N . ILE A 1 150 ? -10.251 -7.790 2.458 1.00 97.94 150 ILE A N 1
ATOM 1127 C CA . ILE A 1 150 ? -10.233 -6.590 3.292 1.00 97.94 150 ILE A CA 1
ATOM 1128 C C . ILE A 1 150 ? -10.508 -5.358 2.421 1.00 97.94 150 ILE A C 1
ATOM 1130 O O . ILE A 1 150 ? -9.880 -5.193 1.374 1.00 97.94 150 ILE A O 1
ATOM 1134 N N . PRO A 1 151 ? -11.460 -4.499 2.818 1.00 97.81 151 PRO A N 1
ATOM 1135 C CA . PRO A 1 151 ? -11.926 -3.423 1.961 1.00 97.81 151 PRO A CA 1
ATOM 1136 C C . PRO A 1 151 ? -10.884 -2.303 1.797 1.00 97.81 151 PRO A C 1
ATOM 1138 O O . PRO A 1 151 ? -10.338 -1.817 2.795 1.00 97.81 151 PRO A O 1
ATOM 1141 N N . PRO A 1 152 ? -10.647 -1.804 0.571 1.00 97.38 152 PRO A N 1
ATOM 1142 C CA . PRO A 1 152 ? -9.921 -0.558 0.371 1.00 97.38 152 PRO A CA 1
ATOM 1143 C C . PRO A 1 152 ? -10.769 0.639 0.819 1.00 97.38 152 PRO A C 1
ATOM 1145 O O . PRO A 1 152 ? -11.853 0.899 0.290 1.00 97.38 152 PRO A O 1
ATOM 1148 N N . ALA A 1 153 ? -10.250 1.412 1.771 1.00 96.94 153 ALA A N 1
ATOM 1149 C CA . ALA A 1 153 ? -10.838 2.681 2.190 1.00 96.94 153 ALA A CA 1
ATOM 1150 C C . ALA A 1 153 ? -10.730 3.745 1.085 1.00 96.94 153 ALA A C 1
ATOM 1152 O O . ALA A 1 153 ? -11.607 4.599 0.972 1.00 96.94 153 ALA A O 1
ATOM 1153 N N . GLY A 1 154 ? -9.696 3.678 0.240 1.00 93.19 154 GLY A N 1
ATOM 1154 C CA . GLY A 1 154 ? -9.556 4.550 -0.924 1.00 93.19 154 GLY A CA 1
ATOM 1155 C C . GLY A 1 154 ? -8.205 4.436 -1.633 1.00 93.19 154 GLY A C 1
ATOM 1156 O O . GLY A 1 154 ? -7.366 3.600 -1.293 1.00 93.19 154 GLY A O 1
ATOM 1157 N N . ASN A 1 155 ? -8.020 5.286 -2.642 1.00 92.69 155 ASN A N 1
ATOM 1158 C CA . ASN A 1 155 ? -6.781 5.435 -3.413 1.00 92.69 155 ASN A CA 1
ATOM 1159 C C . ASN A 1 155 ? -5.801 6.429 -2.744 1.00 92.69 155 ASN A C 1
ATOM 1161 O O . ASN A 1 155 ? -6.005 6.860 -1.606 1.00 92.69 155 ASN A O 1
ATOM 1165 N N . PHE A 1 156 ? -4.766 6.840 -3.480 1.00 93.56 156 PHE A N 1
ATOM 1166 C CA . PHE A 1 156 ? -3.736 7.773 -3.025 1.00 93.56 156 PHE A CA 1
ATOM 1167 C C . PHE A 1 156 ? -4.282 9.088 -2.448 1.00 93.56 156 PHE A C 1
ATOM 1169 O O . PHE A 1 156 ? -3.817 9.511 -1.390 1.00 93.56 156 PHE A O 1
ATOM 1176 N N . LEU A 1 157 ? -5.286 9.722 -3.061 1.00 93.00 157 LEU A N 1
ATOM 1177 C CA . LEU A 1 157 ? -5.821 11.003 -2.572 1.00 93.00 157 LEU A CA 1
ATOM 1178 C C . LEU A 1 157 ? -6.770 10.866 -1.374 1.00 93.00 157 LEU A C 1
ATOM 1180 O O . LEU A 1 157 ? -7.099 11.862 -0.731 1.00 93.00 157 LEU A O 1
ATOM 1184 N N . HIS A 1 158 ? -7.175 9.647 -1.013 1.00 94.75 158 HIS A N 1
ATOM 1185 C CA . HIS A 1 158 ? -8.033 9.414 0.151 1.00 94.75 158 HIS A CA 1
ATOM 1186 C C . HIS A 1 158 ? -7.261 9.339 1.477 1.00 94.75 158 HIS A C 1
ATOM 1188 O O . HIS A 1 158 ? -7.890 9.330 2.535 1.00 94.75 158 HIS A O 1
ATOM 1194 N N . GLN A 1 159 ? -5.923 9.307 1.459 1.00 97.19 159 GLN A N 1
ATOM 1195 C CA . GLN A 1 159 ? -5.115 9.098 2.668 1.00 97.19 159 GLN A CA 1
ATOM 1196 C C . GLN A 1 159 ? -5.342 10.158 3.759 1.00 97.19 159 GLN A C 1
ATOM 1198 O O . GLN A 1 159 ? -5.531 9.814 4.924 1.00 97.19 159 GLN A O 1
ATOM 1203 N N . GLU A 1 160 ? -5.421 11.441 3.402 1.00 98.12 160 GLU A N 1
ATOM 1204 C CA . GLU A 1 160 ? -5.723 12.508 4.366 1.00 98.12 160 GLU A CA 1
ATOM 1205 C C . GLU A 1 160 ? -7.202 12.488 4.780 1.00 98.12 160 GLU A C 1
ATOM 1207 O O . GLU A 1 160 ? -7.537 12.633 5.959 1.00 98.12 160 GLU A O 1
ATOM 1212 N N . LEU A 1 161 ? -8.093 12.240 3.815 1.00 97.31 161 LEU A N 1
ATOM 1213 C CA . LEU A 1 161 ? -9.541 12.196 4.030 1.00 97.31 161 LEU A CA 1
ATOM 1214 C C . LEU A 1 161 ? -9.944 11.094 5.015 1.00 97.31 161 LEU A C 1
ATOM 1216 O O . LEU A 1 161 ? -10.862 11.287 5.810 1.00 97.31 161 LEU A O 1
ATOM 1220 N N . ALA A 1 162 ? -9.229 9.970 5.012 1.00 98.25 162 ALA A N 1
ATOM 1221 C CA . ALA A 1 162 ? -9.458 8.886 5.951 1.00 98.25 162 ALA A CA 1
ATOM 1222 C C . ALA A 1 162 ? -9.235 9.325 7.408 1.00 98.25 162 ALA A C 1
ATOM 1224 O O . ALA A 1 162 ? -10.076 9.042 8.261 1.00 98.25 162 ALA A O 1
ATOM 1225 N N . ILE A 1 163 ? -8.165 10.081 7.691 1.00 98.50 163 ILE A N 1
ATOM 1226 C CA . ILE A 1 163 ? -7.915 10.653 9.028 1.00 98.50 163 ILE A CA 1
ATOM 1227 C C . ILE A 1 163 ? -8.989 11.691 9.376 1.00 98.50 163 ILE A C 1
ATOM 1229 O O . ILE A 1 163 ? -9.487 11.704 10.500 1.00 98.50 163 ILE A O 1
ATOM 1233 N N . ILE A 1 164 ? -9.404 12.514 8.405 1.00 98.38 164 ILE A N 1
ATOM 1234 C CA . ILE A 1 164 ? -10.427 13.559 8.592 1.00 98.38 164 ILE A CA 1
ATOM 1235 C C . ILE A 1 164 ? -11.792 12.989 9.007 1.00 98.38 164 ILE A C 1
ATOM 1237 O O . ILE A 1 164 ? -12.566 13.686 9.662 1.00 98.38 164 ILE A O 1
ATOM 1241 N N . THR A 1 165 ? -12.083 11.713 8.724 1.00 98.38 165 THR A N 1
ATOM 1242 C CA . THR A 1 165 ? -13.287 11.056 9.269 1.00 98.38 165 THR A CA 1
ATOM 1243 C C . THR A 1 165 ? -13.316 11.024 10.802 1.00 98.38 165 THR A C 1
ATOM 1245 O O . THR A 1 165 ? -14.365 10.751 11.383 1.00 98.38 165 THR A O 1
ATOM 1248 N N . GLY A 1 166 ? -12.177 11.241 11.469 1.00 98.38 166 GLY A N 1
ATOM 1249 C CA . GLY A 1 166 ? -12.039 11.184 12.924 1.00 98.38 166 GLY A CA 1
ATOM 1250 C C . GLY A 1 166 ? -12.185 9.779 13.509 1.00 98.38 166 GLY A C 1
ATOM 1251 O O . GLY A 1 166 ? -12.200 9.629 14.726 1.00 98.38 166 GLY A O 1
ATOM 1252 N N . SER A 1 167 ? -12.306 8.745 12.669 1.00 98.44 167 SER A N 1
ATOM 1253 C CA . SER A 1 167 ? -12.625 7.376 13.093 1.00 98.44 167 SER A CA 1
ATOM 1254 C C . SER A 1 167 ? -11.428 6.421 13.113 1.00 98.44 167 SER A C 1
ATOM 1256 O O . SER A 1 167 ? -11.572 5.295 13.575 1.00 98.44 167 SER A O 1
ATOM 1258 N N . VAL A 1 168 ? -10.258 6.847 12.627 1.00 98.75 168 VAL A N 1
ATOM 1259 C CA . VAL A 1 168 ? -9.061 6.002 12.465 1.00 98.75 168 VAL A CA 1
ATOM 1260 C C . VAL A 1 168 ? -8.200 6.039 13.729 1.00 98.75 168 VAL A C 1
ATOM 1262 O O . VAL A 1 168 ? -7.644 7.085 14.063 1.00 98.75 168 VAL A O 1
ATOM 1265 N N . GLU A 1 169 ? -8.027 4.908 14.418 1.00 98.81 169 GLU A N 1
ATOM 1266 C CA . GLU A 1 169 ? -7.160 4.840 15.608 1.00 98.81 169 GLU A CA 1
ATOM 1267 C C . GLU A 1 169 ? -5.690 4.823 15.239 1.00 98.81 169 GLU A C 1
ATOM 1269 O O . GLU A 1 169 ? -4.880 5.466 15.910 1.00 98.81 169 GLU A O 1
ATOM 1274 N N . ALA A 1 170 ? -5.356 4.075 14.193 1.00 98.81 170 ALA A N 1
ATOM 1275 C CA . ALA A 1 170 ? -4.002 3.961 13.699 1.00 98.81 170 ALA A CA 1
ATOM 1276 C C . ALA A 1 170 ? -3.984 3.890 12.176 1.00 98.81 170 ALA A C 1
ATOM 1278 O O . ALA A 1 170 ? -4.740 3.135 11.564 1.00 98.81 170 ALA A O 1
ATOM 1279 N N . MET A 1 171 ? -3.077 4.663 11.588 1.00 98.81 171 MET A N 1
ATOM 1280 C CA . MET A 1 171 ? -2.663 4.511 10.203 1.00 98.81 171 MET A CA 1
ATOM 1281 C C . MET A 1 171 ? -1.235 3.976 10.210 1.00 98.81 171 MET A C 1
ATOM 1283 O O . MET A 1 171 ? -0.304 4.666 10.629 1.00 98.81 171 MET A O 1
ATOM 1287 N N . ILE A 1 172 ? -1.090 2.722 9.804 1.00 98.56 172 ILE A N 1
ATOM 1288 C CA . ILE A 1 172 ? 0.171 1.989 9.778 1.00 98.56 172 ILE A CA 1
ATOM 1289 C C . ILE A 1 172 ? 0.747 2.136 8.377 1.00 98.56 172 ILE A C 1
ATOM 1291 O O . ILE A 1 172 ? 0.070 1.805 7.402 1.00 98.56 172 ILE A O 1
ATOM 1295 N N . VAL A 1 173 ? 1.973 2.645 8.289 1.00 98.44 173 VAL A N 1
ATOM 1296 C CA . VAL A 1 173 ? 2.625 2.964 7.021 1.00 98.44 173 VAL A CA 1
ATOM 1297 C C . VAL A 1 173 ? 4.003 2.329 6.888 1.00 98.44 173 VAL A C 1
ATOM 1299 O O . VAL A 1 173 ? 4.798 2.363 7.832 1.00 98.44 173 VAL A O 1
ATOM 1302 N N . ASP A 1 174 ? 4.288 1.784 5.702 1.00 96.62 174 ASP A N 1
ATOM 1303 C CA . ASP A 1 174 ? 5.598 1.235 5.333 1.00 96.62 174 ASP A CA 1
ATOM 1304 C C . ASP A 1 174 ? 6.425 2.224 4.481 1.00 96.62 174 ASP A C 1
ATOM 1306 O O . ASP A 1 174 ? 7.072 3.117 5.026 1.00 96.62 174 ASP A O 1
ATOM 1310 N N . VAL A 1 175 ? 6.418 2.092 3.157 1.00 96.88 175 VAL A N 1
ATOM 1311 C CA . VAL A 1 175 ? 7.159 2.847 2.154 1.00 96.88 175 VAL A CA 1
ATOM 1312 C C . VAL A 1 175 ? 6.255 3.220 0.974 1.00 96.88 175 VAL A C 1
ATOM 1314 O O . VAL A 1 175 ? 5.253 2.568 0.694 1.00 96.88 175 VAL A O 1
ATOM 1317 N N . GLN A 1 176 ? 6.698 4.237 0.226 1.00 96.12 176 GLN A N 1
ATOM 1318 C CA . GLN A 1 176 ? 6.124 4.697 -1.047 1.00 96.12 176 GLN A CA 1
ATOM 1319 C C . GLN A 1 176 ? 4.692 5.268 -0.949 1.00 96.12 176 GLN A C 1
ATOM 1321 O O . GLN A 1 176 ? 3.816 4.757 -0.264 1.00 96.12 176 GLN A O 1
ATOM 1326 N N . CYS A 1 177 ? 4.457 6.373 -1.661 1.00 95.62 177 CYS A N 1
ATOM 1327 C CA . CYS A 1 177 ? 3.161 7.066 -1.778 1.00 95.62 177 CYS A CA 1
ATOM 1328 C C . CYS A 1 177 ? 2.495 7.498 -0.451 1.00 95.62 177 CYS A C 1
ATOM 1330 O O . CYS A 1 177 ? 1.290 7.739 -0.418 1.00 95.62 177 CYS A O 1
ATOM 1332 N N . ILE A 1 178 ? 3.282 7.660 0.616 1.00 97.50 178 ILE A N 1
ATOM 1333 C CA . ILE A 1 178 ? 2.827 8.157 1.920 1.00 97.50 178 ILE A CA 1
ATOM 1334 C C . ILE A 1 178 ? 3.118 9.659 2.005 1.00 97.50 178 ILE A C 1
ATOM 1336 O O . ILE A 1 178 ? 4.279 10.087 2.073 1.00 97.50 178 ILE A O 1
ATOM 1340 N N . MET A 1 179 ? 2.069 10.481 1.998 1.00 96.69 179 MET A N 1
ATOM 1341 C CA . MET A 1 179 ? 2.189 11.933 2.086 1.00 96.69 179 MET A CA 1
ATOM 1342 C C . MET A 1 179 ? 2.737 12.339 3.452 1.00 96.69 179 MET A C 1
ATOM 1344 O O . MET A 1 179 ? 2.189 12.005 4.501 1.00 96.69 179 MET A O 1
ATOM 1348 N N . GLN A 1 180 ? 3.787 13.159 3.450 1.00 93.75 180 GLN A N 1
ATOM 1349 C CA . GLN A 1 180 ? 4.371 13.686 4.690 1.00 93.75 180 GLN A CA 1
ATOM 1350 C C . GLN A 1 180 ? 3.381 14.567 5.478 1.00 93.75 180 GLN A C 1
ATOM 1352 O O . GLN A 1 180 ? 3.519 14.712 6.691 1.00 93.75 180 GLN A O 1
ATOM 1357 N N . ALA A 1 181 ? 2.353 15.111 4.811 1.00 96.94 181 ALA A N 1
ATOM 1358 C CA . ALA A 1 181 ? 1.268 15.876 5.428 1.00 96.94 181 ALA A CA 1
ATOM 1359 C C . ALA A 1 181 ? 0.402 15.049 6.401 1.00 96.94 181 ALA A C 1
ATOM 1361 O O . ALA A 1 181 ? -0.231 15.623 7.289 1.00 96.94 181 ALA A O 1
ATOM 1362 N N . LEU A 1 182 ? 0.446 13.711 6.323 1.00 98.31 182 LEU A N 1
ATOM 1363 C CA . LEU A 1 182 ? -0.255 12.836 7.263 1.00 98.31 182 LEU A CA 1
ATOM 1364 C C . LEU A 1 182 ? 0.190 13.054 8.713 1.00 98.31 182 LEU A C 1
ATOM 1366 O O . LEU A 1 182 ? -0.638 12.966 9.614 1.00 98.31 182 LEU A O 1
ATOM 1370 N N . ALA A 1 183 ? 1.466 13.364 8.967 1.00 98.12 183 ALA A N 1
ATOM 1371 C CA . ALA A 1 183 ? 1.965 13.565 10.329 1.00 98.12 183 ALA A CA 1
ATOM 1372 C C . ALA A 1 183 ? 1.357 14.800 11.024 1.00 98.12 183 ALA A C 1
ATOM 1374 O O . ALA A 1 183 ? 0.741 14.635 12.082 1.00 98.12 183 ALA A O 1
ATOM 1375 N N . PRO A 1 184 ? 1.458 16.028 10.471 1.00 98.12 184 PRO A N 1
ATOM 1376 C CA . PRO A 1 184 ? 0.809 17.192 11.073 1.00 98.12 184 PRO A CA 1
ATOM 1377 C C . PRO A 1 184 ? -0.724 17.097 11.063 1.00 98.12 184 PRO A C 1
ATOM 1379 O O . PRO A 1 184 ? -1.366 17.708 11.917 1.00 98.12 184 PRO A O 1
ATOM 1382 N N . LEU A 1 185 ? -1.324 16.338 10.137 1.00 98.31 185 LEU A N 1
ATOM 1383 C CA . LEU A 1 185 ? -2.761 16.069 10.145 1.00 98.31 185 LEU A CA 1
ATOM 1384 C C . LEU A 1 185 ? -3.160 15.150 11.307 1.00 98.31 185 LEU A C 1
ATOM 1386 O O . LEU A 1 185 ? -4.055 15.500 12.073 1.00 98.31 185 LEU A O 1
ATOM 1390 N N . ALA A 1 186 ? -2.472 14.018 11.483 1.00 98.06 186 ALA A N 1
ATOM 1391 C CA . ALA A 1 186 ? -2.740 13.052 12.548 1.00 98.06 186 ALA A CA 1
ATOM 1392 C C . ALA A 1 186 ? -2.633 13.683 13.944 1.00 98.06 186 ALA A C 1
ATOM 1394 O O . ALA A 1 186 ? -3.427 13.358 14.816 1.00 98.06 186 ALA A O 1
ATOM 1395 N N . GLN A 1 187 ? -1.731 14.652 14.142 1.00 96.88 187 GLN A N 1
ATOM 1396 C CA . GLN A 1 187 ? -1.598 15.402 15.401 1.00 96.88 187 GLN A CA 1
ATOM 1397 C C . GLN A 1 187 ? -2.839 16.228 15.781 1.00 96.88 187 GLN A C 1
ATOM 1399 O O . GLN A 1 187 ? -2.976 16.621 16.939 1.00 96.88 187 GLN A O 1
ATOM 1404 N N . ARG A 1 188 ? -3.733 16.517 14.826 1.00 97.38 188 ARG A N 1
ATOM 1405 C CA . ARG A 1 188 ? -5.006 17.217 15.076 1.00 97.38 188 ARG A CA 1
ATOM 1406 C C . ARG A 1 188 ? -6.147 16.270 15.454 1.00 97.38 188 ARG A C 1
ATOM 1408 O O . ARG A 1 188 ? -7.220 16.746 15.811 1.00 97.38 188 ARG A O 1
ATOM 1415 N N . TYR A 1 189 ? -5.912 14.964 15.377 1.00 98.31 189 TYR A N 1
ATOM 1416 C CA . TYR A 1 189 ? -6.848 13.902 15.732 1.00 98.31 189 TYR A CA 1
ATOM 1417 C C . TYR A 1 189 ? -6.218 12.992 16.795 1.00 98.31 189 TYR A C 1
ATOM 1419 O O . TYR A 1 189 ? -5.080 13.191 17.221 1.00 98.31 189 TYR A O 1
ATOM 1427 N N . HIS A 1 190 ? -6.953 11.980 17.258 1.00 98.50 190 HIS A N 1
ATOM 1428 C CA . HIS A 1 190 ? -6.377 10.963 18.144 1.00 98.50 190 HIS A CA 1
ATOM 1429 C C . HIS A 1 190 ? -5.490 9.969 17.388 1.00 98.50 190 HIS A C 1
ATOM 1431 O O . HIS A 1 190 ? -4.681 9.285 18.017 1.00 98.50 190 HIS A O 1
ATOM 1437 N N . THR A 1 191 ? -5.646 9.881 16.064 1.00 98.75 191 THR A N 1
ATOM 1438 C CA . THR A 1 191 ? -4.986 8.919 15.179 1.00 98.75 191 THR A CA 1
ATOM 1439 C C . THR A 1 191 ? -3.483 8.823 15.425 1.00 98.75 191 THR A C 1
ATOM 1441 O O . THR A 1 191 ? -2.753 9.814 15.393 1.00 98.75 191 THR A O 1
ATOM 1444 N N . LYS A 1 192 ? -2.989 7.597 15.611 1.00 98.75 192 LYS A N 1
ATOM 1445 C CA . LYS A 1 192 ? -1.555 7.304 15.621 1.00 98.75 192 LYS A CA 1
ATOM 1446 C C . LYS A 1 192 ? -1.087 7.021 14.200 1.00 98.75 192 LYS A C 1
ATOM 1448 O O . LYS A 1 192 ? -1.450 6.003 13.618 1.00 98.75 192 LYS A O 1
ATOM 1453 N N . LEU A 1 193 ? -0.263 7.908 13.651 1.00 98.75 193 LEU A N 1
ATOM 1454 C CA . LEU A 1 193 ? 0.507 7.602 12.449 1.00 98.75 193 LEU A CA 1
ATOM 1455 C C . LEU A 1 193 ? 1.737 6.786 12.859 1.00 98.75 193 LEU A C 1
ATOM 1457 O O . LEU A 1 193 ? 2.557 7.269 13.645 1.00 98.75 193 LEU A O 1
ATOM 1461 N N . ILE A 1 194 ? 1.844 5.558 12.353 1.00 98.75 194 ILE A N 1
ATOM 1462 C CA . ILE A 1 194 ? 2.867 4.589 12.754 1.00 98.75 194 ILE A CA 1
ATOM 1463 C C . ILE A 1 194 ? 3.711 4.226 11.538 1.00 98.75 194 ILE A C 1
ATOM 1465 O O . ILE A 1 194 ? 3.229 3.563 10.630 1.00 98.75 194 ILE A O 1
ATOM 1469 N N . THR A 1 195 ? 4.975 4.636 11.537 1.00 98.50 195 THR A N 1
ATOM 1470 C CA . THR A 1 195 ? 5.957 4.221 10.522 1.00 98.50 195 THR A CA 1
ATOM 1471 C C . THR A 1 195 ? 6.638 2.930 10.948 1.00 98.50 195 THR A C 1
ATOM 1473 O O . THR A 1 195 ? 7.049 2.812 12.106 1.00 98.50 195 THR A O 1
ATOM 1476 N N . THR A 1 196 ? 6.791 1.987 10.022 1.00 98.31 196 THR A N 1
ATOM 1477 C CA . THR A 1 196 ? 7.310 0.643 10.328 1.00 98.31 196 THR A CA 1
ATOM 1478 C C . THR A 1 196 ? 8.605 0.301 9.606 1.00 98.31 196 THR A C 1
ATOM 1480 O O . THR A 1 196 ? 9.425 -0.442 10.141 1.00 98.31 196 THR A O 1
ATOM 1483 N N . SER A 1 197 ? 8.841 0.873 8.425 1.00 97.38 197 SER A N 1
ATOM 1484 C CA . SER A 1 197 ? 10.035 0.572 7.641 1.00 97.38 197 SER A CA 1
ATOM 1485 C C . SER A 1 197 ? 11.231 1.423 8.086 1.00 97.38 197 SER A C 1
ATOM 1487 O O . SER A 1 197 ? 11.105 2.648 8.204 1.00 97.38 197 SER A O 1
ATOM 1489 N N . PRO A 1 198 ? 12.437 0.847 8.263 1.00 96.06 198 PRO A N 1
ATOM 1490 C CA . PRO A 1 198 ? 13.643 1.643 8.490 1.00 96.06 198 PRO A CA 1
ATOM 1491 C C . PRO A 1 198 ? 13.999 2.513 7.271 1.00 96.06 198 PRO A C 1
ATOM 1493 O O . PRO A 1 198 ? 14.721 3.499 7.420 1.00 96.06 198 PRO A O 1
ATOM 1496 N N . LYS A 1 199 ? 13.472 2.172 6.083 1.00 96.44 199 LYS A N 1
ATOM 1497 C CA . LYS A 1 199 ? 13.668 2.900 4.821 1.00 96.44 199 LYS A CA 1
ATOM 1498 C C . LYS A 1 199 ? 12.913 4.237 4.791 1.00 96.44 199 LYS A C 1
ATOM 1500 O O . LYS A 1 199 ? 13.304 5.127 4.042 1.00 96.44 199 LYS A O 1
ATOM 1505 N N . ALA A 1 200 ? 11.847 4.387 5.585 1.00 95.19 200 ALA A N 1
ATOM 1506 C CA . ALA A 1 200 ? 10.974 5.559 5.557 1.00 95.19 200 ALA A CA 1
ATOM 1507 C C . ALA A 1 200 ? 10.479 5.942 6.962 1.00 95.19 200 ALA A C 1
ATOM 1509 O O . ALA A 1 200 ? 9.461 5.458 7.453 1.00 95.19 200 ALA A O 1
ATOM 1510 N N . LYS A 1 201 ? 11.191 6.873 7.607 1.00 96.44 201 LYS A N 1
ATOM 1511 C CA . LYS A 1 201 ? 10.749 7.509 8.858 1.00 96.44 201 LYS A CA 1
ATOM 1512 C C . LYS A 1 201 ? 10.102 8.855 8.558 1.00 96.44 201 LYS A C 1
ATOM 1514 O O . LYS A 1 201 ? 10.613 9.616 7.740 1.00 96.44 201 LYS A O 1
ATOM 1519 N N . ILE A 1 202 ? 9.017 9.162 9.261 1.00 97.25 202 ILE A N 1
ATOM 1520 C CA . ILE A 1 202 ? 8.285 10.426 9.135 1.00 97.25 202 ILE A CA 1
ATOM 1521 C C . ILE A 1 202 ? 8.404 11.182 10.453 1.00 97.25 202 ILE A C 1
ATOM 1523 O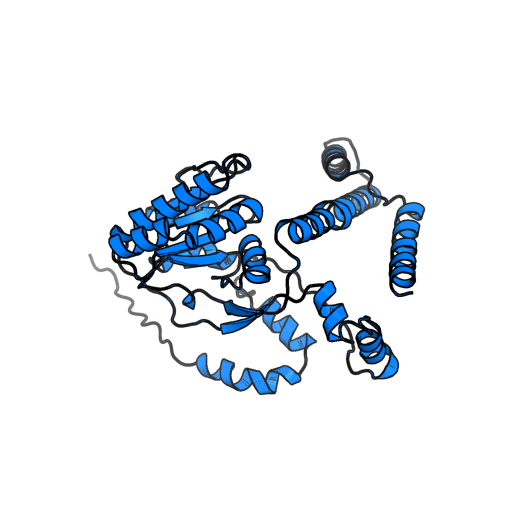 O . ILE A 1 202 ? 8.006 10.689 11.510 1.00 97.25 202 ILE A O 1
ATOM 1527 N N . THR A 1 203 ? 8.956 12.390 10.399 1.00 97.44 203 THR A N 1
ATOM 1528 C CA . THR A 1 203 ? 9.085 13.249 11.579 1.00 97.44 203 THR A CA 1
ATOM 1529 C C . THR A 1 203 ? 7.707 13.563 12.161 1.00 97.44 203 THR A C 1
ATOM 1531 O O . THR A 1 203 ? 6.809 14.007 11.451 1.00 97.44 203 THR A O 1
ATOM 1534 N N . GLY A 1 204 ? 7.544 13.350 13.468 1.00 95.69 204 GLY A N 1
ATOM 1535 C CA . GLY A 1 204 ? 6.274 13.560 14.171 1.00 95.69 204 GLY A CA 1
ATOM 1536 C C . GLY A 1 204 ? 5.329 12.354 14.165 1.00 95.69 204 GLY A C 1
ATOM 1537 O O . GLY A 1 204 ? 4.332 12.392 14.883 1.00 95.69 204 GLY A O 1
ATOM 1538 N N . ALA A 1 205 ? 5.646 11.290 13.419 1.00 97.81 205 ALA A N 1
ATOM 1539 C CA . ALA A 1 205 ? 4.978 9.996 13.525 1.00 97.81 205 ALA A CA 1
ATOM 1540 C C . ALA A 1 205 ? 5.612 9.137 14.632 1.00 97.81 205 ALA A C 1
ATOM 1542 O O . ALA A 1 205 ? 6.781 9.302 14.988 1.00 97.81 205 ALA A O 1
ATOM 1543 N N . THR A 1 206 ? 4.854 8.179 15.161 1.00 98.19 206 THR A N 1
ATOM 1544 C CA . THR A 1 206 ? 5.413 7.121 16.008 1.00 98.19 206 THR A CA 1
ATOM 1545 C C . THR A 1 206 ? 6.165 6.129 15.121 1.00 98.19 206 THR A C 1
ATOM 1547 O O . THR A 1 206 ? 5.684 5.762 14.052 1.00 98.19 206 THR A O 1
ATOM 1550 N N . HIS A 1 207 ? 7.363 5.708 15.529 1.00 98.31 207 HIS A N 1
ATOM 1551 C CA . HIS A 1 207 ? 8.124 4.692 14.803 1.00 98.31 207 HIS A CA 1
ATOM 1552 C C . HIS A 1 207 ? 8.107 3.379 15.578 1.00 98.31 207 HIS A C 1
ATOM 1554 O O . HIS A 1 207 ? 8.609 3.316 16.700 1.00 98.31 207 HIS A O 1
ATOM 1560 N N . MET A 1 208 ? 7.526 2.347 14.974 1.00 98.31 208 MET A N 1
ATOM 1561 C CA . MET A 1 208 ? 7.496 0.982 15.494 1.00 98.31 208 MET A CA 1
ATOM 1562 C C . MET A 1 208 ? 8.061 0.084 14.407 1.00 98.31 208 MET A C 1
ATOM 1564 O O . MET A 1 208 ? 7.332 -0.338 13.514 1.00 98.31 208 MET A O 1
ATOM 1568 N N . GLN A 1 209 ? 9.378 -0.118 14.438 1.00 97.62 209 GLN A N 1
ATOM 1569 C CA . GLN A 1 209 ? 10.066 -0.836 13.375 1.00 97.62 209 GLN A CA 1
ATOM 1570 C C . GLN A 1 209 ? 9.553 -2.275 13.281 1.00 97.62 209 GLN A C 1
ATOM 1572 O O . GLN A 1 209 ? 9.577 -2.999 14.273 1.00 97.62 209 GLN A O 1
ATOM 1577 N N . PHE A 1 210 ? 9.136 -2.673 12.085 1.00 97.56 210 PHE A N 1
ATOM 1578 C CA . PHE A 1 210 ? 8.787 -4.052 11.773 1.00 97.56 210 PHE A CA 1
ATOM 1579 C C . PHE A 1 210 ? 10.058 -4.821 11.415 1.00 97.56 210 PHE A C 1
ATOM 1581 O O . PHE A 1 210 ? 10.830 -4.364 10.570 1.00 97.56 210 PHE A O 1
ATOM 1588 N N . ASN A 1 211 ? 10.279 -5.969 12.056 1.00 96.19 211 ASN A N 1
ATOM 1589 C CA . ASN A 1 211 ? 11.350 -6.887 11.684 1.00 96.19 211 ASN A CA 1
ATOM 1590 C C . ASN A 1 211 ? 10.755 -8.229 11.271 1.00 96.19 211 ASN A C 1
ATOM 1592 O O . ASN A 1 211 ? 9.974 -8.833 12.002 1.00 96.19 211 ASN A O 1
ATOM 1596 N N . GLU A 1 212 ? 11.199 -8.761 10.138 1.00 92.56 212 GLU A N 1
ATOM 1597 C CA . GLU A 1 212 ? 10.684 -10.008 9.571 1.00 92.56 212 GLU A CA 1
ATOM 1598 C C . GLU A 1 212 ? 10.917 -11.219 10.497 1.00 92.56 212 GLU A C 1
ATOM 1600 O O . GLU A 1 212 ? 10.181 -12.201 10.440 1.00 92.56 212 GLU A O 1
ATOM 1605 N N . HIS A 1 213 ? 11.904 -11.143 11.398 1.00 95.88 213 HIS A N 1
ATOM 1606 C CA . HIS A 1 213 ? 12.190 -12.178 12.398 1.00 95.88 213 HIS A CA 1
ATOM 1607 C C . HIS A 1 213 ? 11.251 -12.159 13.616 1.00 95.88 213 HIS A C 1
ATOM 1609 O O . HIS A 1 213 ? 11.104 -13.186 14.275 1.00 95.88 213 HIS A O 1
ATOM 1615 N N . THR A 1 214 ? 10.624 -11.019 13.916 1.00 97.12 214 THR A N 1
ATOM 1616 C CA . THR A 1 214 ? 9.669 -10.818 15.027 1.00 97.12 214 THR A CA 1
ATOM 1617 C C . THR A 1 214 ? 8.313 -10.338 14.510 1.00 97.12 214 THR A C 1
ATOM 1619 O O . THR A 1 214 ? 7.534 -9.722 15.232 1.00 97.12 214 THR A O 1
ATOM 1622 N N . ALA A 1 215 ? 8.018 -10.646 13.246 1.00 96.44 215 ALA A N 1
ATOM 1623 C CA . ALA A 1 215 ? 6.987 -9.997 12.448 1.00 96.44 215 ALA A CA 1
ATOM 1624 C C . ALA A 1 215 ? 5.595 -10.009 13.100 1.00 96.44 215 ALA A C 1
ATOM 1626 O O . ALA A 1 215 ? 4.905 -8.989 13.134 1.00 96.44 215 ALA A O 1
ATOM 1627 N N . PHE A 1 216 ? 5.190 -11.155 13.653 1.00 97.88 216 PHE A N 1
ATOM 1628 C CA . PHE A 1 216 ? 3.887 -11.295 14.300 1.00 97.88 216 PHE A CA 1
ATOM 1629 C C . PHE A 1 216 ? 3.816 -10.563 15.647 1.00 97.88 216 PHE A C 1
ATOM 1631 O O . PHE A 1 216 ? 2.802 -9.936 15.947 1.00 97.88 216 PHE A O 1
ATOM 1638 N N . ASP A 1 217 ? 4.890 -10.579 16.438 1.00 98.25 217 ASP A N 1
ATOM 1639 C CA . ASP A 1 217 ? 4.946 -9.863 17.717 1.00 98.25 217 ASP A CA 1
ATOM 1640 C C . ASP A 1 217 ? 4.921 -8.344 17.503 1.00 98.25 217 ASP A C 1
ATOM 1642 O O . ASP A 1 217 ? 4.173 -7.633 18.183 1.00 98.25 217 ASP A O 1
ATOM 1646 N N . ASP A 1 218 ? 5.665 -7.860 16.504 1.00 98.06 218 ASP A N 1
ATOM 1647 C CA . ASP A 1 218 ? 5.671 -6.456 16.093 1.00 98.06 218 ASP A CA 1
ATOM 1648 C C . ASP A 1 218 ? 4.271 -6.032 15.615 1.00 98.06 218 ASP A C 1
ATOM 1650 O O . ASP A 1 218 ? 3.733 -5.015 16.064 1.00 98.06 218 ASP A O 1
ATOM 1654 N N . ALA A 1 219 ? 3.618 -6.854 14.785 1.00 98.44 219 ALA A N 1
ATOM 1655 C CA . ALA A 1 219 ? 2.241 -6.627 14.352 1.00 98.44 219 ALA A CA 1
ATOM 1656 C C . ALA A 1 219 ? 1.252 -6.601 15.531 1.00 98.44 219 ALA A C 1
ATOM 1658 O O . ALA A 1 219 ? 0.428 -5.685 15.621 1.00 98.44 219 ALA A O 1
ATOM 1659 N N . LYS A 1 220 ? 1.358 -7.538 16.488 1.00 98.62 220 LYS A N 1
ATOM 1660 C CA . LYS A 1 220 ? 0.522 -7.542 17.702 1.00 98.62 220 LYS A CA 1
ATOM 1661 C C . LYS A 1 220 ? 0.742 -6.287 18.542 1.00 98.62 220 LYS A C 1
ATOM 1663 O O . LYS A 1 220 ? -0.221 -5.753 19.092 1.00 98.62 220 LYS A O 1
ATOM 1668 N N . ALA A 1 221 ? 1.977 -5.801 18.657 1.00 98.69 221 ALA A N 1
ATOM 1669 C CA . ALA A 1 221 ? 2.279 -4.566 19.375 1.00 98.69 221 ALA A CA 1
ATOM 1670 C C . ALA A 1 221 ? 1.637 -3.340 18.704 1.00 98.69 221 ALA A C 1
ATOM 1672 O O . ALA A 1 221 ? 1.026 -2.520 19.391 1.00 98.69 221 ALA A O 1
ATOM 1673 N N . ILE A 1 222 ? 1.716 -3.245 17.374 1.00 98.62 222 ILE A N 1
ATOM 1674 C CA . ILE A 1 222 ? 1.107 -2.159 16.593 1.00 98.62 222 ILE A CA 1
ATOM 1675 C C . ILE A 1 222 ? -0.425 -2.181 16.723 1.00 98.62 222 ILE A C 1
ATOM 1677 O O . ILE A 1 222 ? -1.037 -1.157 17.034 1.00 98.62 222 ILE A O 1
ATOM 1681 N N . VAL A 1 223 ? -1.057 -3.347 16.543 1.00 98.81 223 VAL A N 1
ATOM 1682 C CA . VAL A 1 223 ? -2.518 -3.495 16.676 1.00 98.81 223 VAL A CA 1
ATOM 1683 C C . VAL A 1 223 ? -2.972 -3.193 18.106 1.00 98.81 223 VAL A C 1
ATOM 1685 O O . VAL A 1 223 ? -3.967 -2.494 18.301 1.00 98.81 223 VAL A O 1
ATOM 1688 N N . ARG A 1 224 ? -2.221 -3.635 19.123 1.00 98.81 224 ARG A N 1
ATOM 1689 C CA . ARG A 1 224 ? -2.496 -3.302 20.528 1.00 98.81 224 ARG A CA 1
ATOM 1690 C C . ARG A 1 224 ? -2.480 -1.794 20.774 1.00 98.81 224 ARG A C 1
ATOM 1692 O O . ARG A 1 224 ? -3.405 -1.293 21.408 1.00 98.81 224 ARG A O 1
ATOM 1699 N N . LEU A 1 225 ? -1.493 -1.071 20.238 1.00 98.75 225 LEU A N 1
ATOM 1700 C CA . LEU A 1 225 ? -1.435 0.390 20.346 1.00 98.75 225 LEU A CA 1
ATOM 1701 C C . LEU A 1 225 ? -2.679 1.051 19.731 1.00 98.75 225 LEU A C 1
ATOM 1703 O O . LEU A 1 225 ? -3.234 1.981 20.317 1.00 98.75 225 LEU A O 1
ATOM 1707 N N . ALA A 1 226 ? -3.145 0.564 18.578 1.00 98.75 226 ALA A N 1
ATOM 1708 C CA . ALA A 1 226 ? -4.365 1.065 17.951 1.00 98.75 226 ALA A CA 1
ATOM 1709 C C . ALA A 1 226 ? -5.603 0.829 18.834 1.00 98.75 226 ALA A C 1
ATOM 1711 O O . ALA A 1 226 ? -6.393 1.745 19.056 1.00 98.75 226 ALA A O 1
ATOM 1712 N N . ILE A 1 227 ? -5.737 -0.374 19.400 1.00 98.88 227 ILE A N 1
ATOM 1713 C CA . ILE A 1 227 ? -6.836 -0.726 20.308 1.00 98.88 227 ILE A CA 1
ATOM 1714 C C . ILE A 1 227 ? -6.826 0.152 21.564 1.00 98.88 227 ILE A C 1
ATOM 1716 O O . ILE A 1 227 ? -7.865 0.657 21.984 1.00 98.88 227 ILE A O 1
ATOM 1720 N N . GLU A 1 228 ? -5.659 0.363 22.170 1.00 98.38 228 GLU A N 1
ATOM 1721 C CA . GLU A 1 228 ? -5.521 1.226 23.346 1.00 98.38 228 GLU A CA 1
ATOM 1722 C C . GLU A 1 228 ? -5.882 2.682 23.043 1.00 98.38 228 GLU A C 1
ATOM 1724 O O . GLU A 1 228 ? -6.425 3.375 23.906 1.00 98.38 228 GLU A O 1
ATOM 1729 N N . ASN A 1 229 ? -5.643 3.127 21.808 1.00 98.69 229 ASN A N 1
ATOM 1730 C CA . ASN A 1 229 ? -5.966 4.472 21.360 1.00 98.69 229 ASN A CA 1
ATOM 1731 C C . ASN A 1 229 ? -7.467 4.698 21.098 1.00 98.69 229 ASN A C 1
ATOM 1733 O O . ASN A 1 229 ? -7.891 5.850 21.020 1.00 98.69 229 ASN A O 1
ATOM 1737 N N . TYR A 1 230 ? -8.284 3.641 21.019 1.00 98.62 230 TYR A N 1
ATOM 1738 C CA . TYR A 1 230 ? -9.732 3.739 20.784 1.00 98.62 230 TYR A CA 1
ATOM 1739 C C . TYR A 1 230 ? -10.451 4.621 21.815 1.00 98.62 230 TYR A C 1
ATOM 1741 O O . TYR A 1 230 ? -11.344 5.387 21.466 1.00 98.62 230 TYR A O 1
ATOM 1749 N N . ALA A 1 231 ? -10.013 4.588 23.077 1.00 97.38 231 ALA A N 1
ATOM 1750 C CA . ALA A 1 231 ? -10.589 5.410 24.144 1.00 97.38 231 ALA A CA 1
ATOM 1751 C C . ALA A 1 231 ? -10.384 6.925 23.940 1.00 97.38 231 ALA A C 1
ATOM 1753 O O . ALA A 1 231 ? -11.093 7.721 24.550 1.00 97.38 231 ALA A O 1
ATOM 1754 N N . ASN A 1 232 ? -9.428 7.322 23.092 1.00 98.19 232 ASN A N 1
ATOM 1755 C CA . ASN A 1 232 ? -9.156 8.722 22.765 1.00 98.19 232 ASN A CA 1
ATOM 1756 C C . ASN A 1 232 ? -9.971 9.218 21.561 1.00 98.19 232 ASN A C 1
ATOM 1758 O O . ASN A 1 232 ? -9.837 10.386 21.192 1.00 98.19 232 ASN A O 1
ATOM 1762 N N . ARG A 1 233 ? -10.775 8.353 20.924 1.00 98.25 233 ARG A N 1
ATOM 1763 C CA . ARG A 1 233 ? -11.588 8.716 19.761 1.00 98.25 233 ARG A CA 1
ATOM 1764 C C . ARG A 1 233 ? -12.557 9.843 20.120 1.00 98.25 233 ARG A C 1
ATOM 1766 O O . ARG A 1 233 ? -13.311 9.754 21.086 1.00 98.25 233 ARG A O 1
ATOM 1773 N N . GLY A 1 234 ? -12.519 10.900 19.312 1.00 95.62 234 GLY A N 1
ATOM 1774 C CA . GLY A 1 234 ? -13.412 12.048 19.422 1.00 95.62 234 GLY A CA 1
ATOM 1775 C C . GLY A 1 234 ? -14.667 11.908 18.559 1.00 95.62 234 GLY A C 1
ATOM 1776 O O . GLY A 1 234 ? -15.193 10.818 18.347 1.00 95.62 234 GLY A O 1
ATOM 1777 N N . GLN A 1 235 ? -15.146 13.042 18.051 1.00 96.06 235 GLN A N 1
ATOM 1778 C CA . GLN A 1 235 ? -16.261 13.073 17.111 1.00 96.06 235 GLN A CA 1
ATOM 1779 C C . GLN A 1 235 ? -15.854 12.469 15.761 1.00 96.06 235 GLN A C 1
ATOM 1781 O O . GLN A 1 235 ? -14.790 12.786 15.229 1.00 96.06 235 GLN A O 1
ATOM 1786 N N . THR A 1 236 ? -16.732 11.643 15.197 1.00 97.75 236 THR A N 1
ATOM 1787 C CA . THR A 1 236 ? -16.548 11.001 13.896 1.00 97.75 236 THR A CA 1
ATOM 1788 C C . THR A 1 236 ? -17.500 11.574 12.846 1.00 97.75 236 THR A C 1
ATOM 1790 O O . THR A 1 236 ? -18.569 12.106 13.154 1.00 97.75 236 THR A O 1
ATOM 1793 N N . SER A 1 237 ? -17.093 11.474 11.584 1.00 97.56 237 SER A N 1
ATOM 1794 C CA . SER A 1 237 ? -17.902 11.788 10.409 1.00 97.56 237 SER A CA 1
ATOM 1795 C C . SER A 1 237 ? -17.507 10.840 9.279 1.00 97.56 237 SER A C 1
ATOM 1797 O O . SER A 1 237 ? -16.647 11.143 8.450 1.00 97.56 237 SER A O 1
ATOM 1799 N N . ILE A 1 238 ? -18.096 9.643 9.291 1.00 98.00 238 ILE A N 1
ATOM 1800 C CA . ILE A 1 238 ? -17.860 8.618 8.272 1.00 98.00 238 ILE A CA 1
ATOM 1801 C C . ILE A 1 238 ? -18.904 8.794 7.158 1.00 98.00 238 ILE A C 1
ATOM 1803 O O . ILE A 1 238 ? -20.105 8.717 7.436 1.00 98.00 238 ILE A O 1
ATOM 1807 N N . PRO A 1 239 ? -18.499 9.015 5.893 1.00 95.81 239 PRO A N 1
ATOM 1808 C CA . PRO A 1 239 ? -19.444 9.085 4.784 1.00 95.81 239 PRO A CA 1
ATOM 1809 C C . PRO A 1 239 ? -20.208 7.758 4.633 1.00 95.81 239 PRO A C 1
ATOM 1811 O O . PRO A 1 239 ? -19.570 6.709 4.557 1.00 95.81 239 PRO A O 1
ATOM 1814 N N . PRO A 1 240 ? -21.548 7.756 4.496 1.00 94.94 240 PRO A N 1
ATOM 1815 C CA . PRO A 1 240 ? -22.337 6.528 4.352 1.00 94.94 240 PRO A CA 1
ATOM 1816 C C . PRO A 1 240 ? -22.274 5.956 2.922 1.00 94.94 240 PRO A C 1
ATOM 1818 O O . PRO A 1 240 ? -23.253 5.414 2.412 1.00 94.94 240 PRO A O 1
ATOM 1821 N N . ILE A 1 241 ? -21.137 6.116 2.242 1.00 94.94 241 ILE A N 1
ATOM 1822 C CA . ILE A 1 241 ? -20.948 5.767 0.835 1.00 94.94 241 ILE A CA 1
ATOM 1823 C C . ILE A 1 241 ? -19.876 4.687 0.747 1.00 94.94 241 ILE A C 1
ATOM 1825 O O . ILE A 1 241 ? -18.706 4.917 1.049 1.00 94.94 241 ILE A O 1
ATOM 1829 N N . SER A 1 242 ? -20.284 3.505 0.300 1.00 95.56 242 SER A N 1
ATOM 1830 C CA . SER A 1 242 ? -19.377 2.442 -0.124 1.00 95.56 242 SER A CA 1
ATOM 1831 C C . SER A 1 242 ? -20.011 1.620 -1.238 1.00 95.56 242 SER A C 1
ATOM 1833 O O . SER A 1 242 ? -21.226 1.409 -1.246 1.00 95.56 242 SER A O 1
ATOM 1835 N N . SER A 1 243 ? -19.182 1.144 -2.162 1.00 95.38 243 SER A N 1
ATOM 1836 C CA . SER A 1 243 ? -19.624 0.380 -3.332 1.00 95.38 243 SER A CA 1
ATOM 1837 C C . SER A 1 243 ? -19.181 -1.075 -3.218 1.00 95.38 243 SER A C 1
ATOM 1839 O O . SER A 1 243 ? -18.042 -1.314 -2.811 1.00 95.38 243 SER A O 1
ATOM 1841 N N . PRO A 1 244 ? -20.036 -2.056 -3.560 1.00 96.38 244 PRO A N 1
ATOM 1842 C CA . PRO A 1 244 ? -19.616 -3.449 -3.641 1.00 96.38 244 PRO A CA 1
ATOM 1843 C C . PRO A 1 244 ? -18.620 -3.632 -4.788 1.00 96.38 244 PRO A C 1
ATOM 1845 O O . PRO A 1 244 ? -18.713 -2.956 -5.813 1.00 96.38 244 PRO A O 1
ATOM 1848 N N . LEU A 1 245 ? -17.692 -4.569 -4.628 1.00 94.94 245 LEU A N 1
ATOM 1849 C CA . LEU A 1 245 ? -16.736 -4.929 -5.670 1.00 94.94 245 LEU A CA 1
ATOM 1850 C C . LEU A 1 245 ? -16.424 -6.424 -5.645 1.00 94.94 245 LEU A C 1
ATOM 1852 O O . LEU A 1 245 ? -16.575 -7.090 -4.618 1.00 94.94 245 LEU A O 1
ATOM 1856 N N . VAL A 1 246 ? -15.956 -6.927 -6.786 1.00 96.25 246 VAL A N 1
ATOM 1857 C CA . VAL A 1 246 ? -15.355 -8.257 -6.908 1.00 96.25 246 VAL A CA 1
ATOM 1858 C C . VAL A 1 246 ? -13.899 -8.067 -7.303 1.00 96.25 246 VAL A C 1
ATOM 1860 O O . VAL A 1 246 ? -13.613 -7.383 -8.285 1.00 96.25 246 VAL A O 1
ATOM 1863 N N . ALA A 1 247 ? -12.998 -8.652 -6.526 1.00 95.50 247 ALA A N 1
ATOM 1864 C CA . ALA A 1 247 ? -11.557 -8.629 -6.759 1.00 95.50 247 ALA A CA 1
ATOM 1865 C C . ALA A 1 247 ? -11.034 -10.065 -6.905 1.00 95.50 247 ALA A C 1
ATOM 1867 O O . ALA A 1 247 ? -11.827 -11.003 -6.959 1.00 95.50 247 ALA A O 1
ATOM 1868 N N . GLY A 1 248 ? -9.715 -10.245 -6.973 1.00 94.38 248 GLY A N 1
ATOM 1869 C CA . GLY A 1 248 ? -9.079 -11.565 -6.950 1.00 94.38 248 GLY A CA 1
ATOM 1870 C C . GLY A 1 248 ? -8.905 -12.228 -8.319 1.00 94.38 248 GLY A C 1
ATOM 1871 O O . GLY A 1 248 ? -8.766 -13.446 -8.403 1.00 94.38 248 GLY A O 1
ATOM 1872 N N . PHE A 1 249 ? -8.926 -11.455 -9.408 1.00 95.12 249 PHE A N 1
ATOM 1873 C CA . PHE A 1 249 ? -8.737 -11.967 -10.770 1.00 95.12 249 PHE A CA 1
ATOM 1874 C C . PHE A 1 249 ? -7.246 -12.163 -11.108 1.00 95.12 249 PHE A C 1
ATOM 1876 O O . PHE A 1 249 ? -6.667 -11.380 -11.857 1.00 95.12 249 PHE A O 1
ATOM 1883 N N . SER A 1 250 ? -6.627 -13.209 -10.554 1.00 94.12 250 SER A N 1
ATOM 1884 C CA . SER A 1 250 ? -5.259 -13.639 -10.897 1.00 94.12 250 SER A CA 1
ATOM 1885 C C . SER A 1 250 ? -5.168 -14.246 -12.302 1.00 94.12 250 SER A C 1
ATOM 1887 O O . SER A 1 250 ? -6.176 -14.651 -12.891 1.00 94.12 250 SER A O 1
ATOM 1889 N N . HIS A 1 251 ? -3.950 -14.370 -12.839 1.00 92.31 251 HIS A N 1
ATOM 1890 C CA . HIS A 1 251 ? -3.711 -15.056 -14.112 1.00 92.31 251 HIS A CA 1
ATOM 1891 C C . HIS A 1 251 ? -4.226 -16.506 -14.079 1.00 92.31 251 HIS A C 1
ATOM 1893 O O . HIS A 1 251 ? -4.872 -16.976 -15.020 1.00 92.31 251 HIS A O 1
ATOM 1899 N N . GLU A 1 252 ? -3.987 -17.197 -12.969 1.00 91.75 252 GLU A N 1
ATOM 1900 C CA . GLU A 1 252 ? -4.392 -18.570 -12.691 1.00 91.75 252 GLU A CA 1
ATOM 1901 C C . GLU A 1 252 ? -5.911 -18.693 -12.694 1.00 91.75 252 GLU A C 1
ATOM 1903 O O . GLU A 1 252 ? -6.461 -19.591 -13.344 1.00 91.75 252 GLU A O 1
ATOM 1908 N N . TYR A 1 253 ? -6.600 -17.771 -12.016 1.00 92.81 253 TYR A N 1
ATOM 1909 C CA . TYR A 1 253 ? -8.053 -17.764 -11.995 1.00 92.81 253 TYR A CA 1
ATOM 1910 C C . TYR A 1 253 ? -8.643 -17.426 -13.366 1.00 92.81 253 TYR A C 1
ATOM 1912 O O . TYR A 1 253 ? -9.560 -18.114 -13.816 1.00 92.81 253 TYR A O 1
ATOM 1920 N N . LEU A 1 254 ? -8.106 -16.419 -14.063 1.00 91.88 254 LEU A N 1
ATOM 1921 C CA . LEU A 1 254 ? -8.546 -16.070 -15.416 1.00 91.88 254 LEU A CA 1
ATOM 1922 C C . LEU A 1 254 ? -8.375 -17.254 -16.375 1.00 91.88 254 LEU A C 1
ATOM 1924 O O . LEU A 1 254 ? -9.240 -17.516 -17.202 1.00 91.88 254 LEU A O 1
ATOM 1928 N N . ASN A 1 255 ? -7.302 -18.027 -16.242 1.00 90.75 255 ASN A N 1
ATOM 1929 C CA . ASN A 1 255 ? -7.117 -19.241 -17.025 1.00 90.75 255 ASN A CA 1
ATOM 1930 C C . ASN A 1 255 ? -8.140 -20.334 -16.649 1.00 90.75 255 ASN A C 1
ATOM 1932 O O . ASN A 1 255 ? -8.704 -21.000 -17.522 1.00 90.75 255 ASN A O 1
ATOM 1936 N N . TYR A 1 256 ? -8.404 -20.506 -15.351 1.00 91.56 256 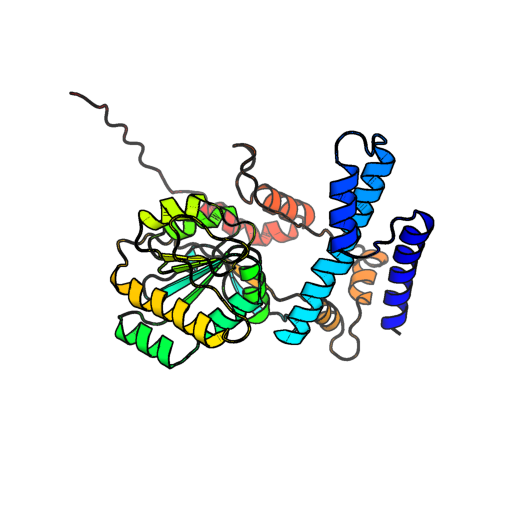TYR A N 1
ATOM 1937 C CA . TYR A 1 256 ? -9.390 -21.455 -14.838 1.00 91.56 256 TYR A CA 1
ATOM 1938 C C . TYR A 1 256 ? -10.817 -21.117 -15.288 1.00 91.56 256 TYR A C 1
ATOM 1940 O O . TYR A 1 256 ? -11.519 -22.006 -15.766 1.00 91.56 256 TYR A O 1
ATOM 1948 N N . MET A 1 257 ? -11.262 -19.862 -15.192 1.00 92.19 257 MET A N 1
ATOM 1949 C CA . MET A 1 257 ? -12.654 -19.494 -15.487 1.00 92.19 257 MET A CA 1
ATOM 1950 C C . MET A 1 257 ? -13.050 -19.734 -16.951 1.00 92.19 257 MET A C 1
ATOM 1952 O O . MET A 1 257 ? -14.218 -19.980 -17.234 1.00 92.19 257 MET A O 1
ATOM 1956 N N . GLN A 1 258 ? -12.081 -19.743 -17.871 1.00 90.44 258 GLN A N 1
ATOM 1957 C CA . GLN A 1 258 ? -12.328 -19.941 -19.302 1.00 90.44 258 GLN A CA 1
ATOM 1958 C C . GLN A 1 258 ? -12.629 -21.399 -19.687 1.00 90.44 258 GLN A C 1
ATOM 1960 O O . GLN A 1 258 ? -13.196 -21.651 -20.748 1.00 90.44 258 GLN A O 1
ATOM 1965 N N . GLY A 1 259 ? -12.246 -22.385 -18.871 1.00 87.50 259 GLY A N 1
ATOM 1966 C CA . GLY A 1 259 ? -12.398 -23.801 -19.243 1.00 87.50 259 GLY A CA 1
ATOM 1967 C C . GLY A 1 259 ? -12.402 -24.796 -18.084 1.00 87.50 259 GLY A C 1
ATOM 1968 O O . GLY A 1 259 ? -12.312 -26.009 -18.296 1.00 87.50 259 GLY A O 1
ATOM 1969 N N . GLY A 1 260 ? -12.482 -24.300 -16.854 1.00 89.31 260 GLY A N 1
ATOM 1970 C CA . GLY A 1 260 ? -12.353 -25.072 -15.629 1.00 89.31 260 GLY A CA 1
ATOM 1971 C C . GLY A 1 260 ? -10.994 -25.758 -15.492 1.00 89.31 260 GLY A C 1
ATOM 1972 O O . GLY A 1 260 ? -10.042 -25.528 -16.239 1.00 89.31 260 GLY A O 1
ATOM 1973 N N . ARG A 1 261 ? -10.918 -26.686 -14.538 1.00 85.88 261 ARG A N 1
ATOM 1974 C CA . ARG A 1 261 ? -9.680 -27.396 -14.181 1.00 85.88 261 ARG A CA 1
ATOM 1975 C C . ARG A 1 261 ? -9.045 -28.175 -15.339 1.00 85.88 261 ARG A C 1
ATOM 1977 O O . ARG A 1 261 ? -7.829 -28.309 -15.388 1.00 85.88 261 ARG A O 1
ATOM 1984 N N . PHE A 1 262 ? -9.858 -28.721 -16.245 1.00 87.56 262 PHE A N 1
ATOM 1985 C CA . PHE A 1 262 ? -9.390 -29.652 -17.280 1.00 87.56 262 PHE A CA 1
ATOM 1986 C C . PHE A 1 262 ? -9.141 -28.998 -18.641 1.00 87.56 262 PHE A C 1
ATOM 1988 O O . PHE A 1 262 ? -8.448 -29.583 -19.472 1.00 87.56 262 PHE A O 1
ATOM 1995 N N . ARG A 1 263 ? -9.719 -27.818 -18.899 1.00 87.38 263 ARG A N 1
ATOM 1996 C CA . ARG A 1 263 ? -9.634 -27.141 -20.206 1.00 87.38 263 ARG A CA 1
ATOM 1997 C C . ARG A 1 263 ? -9.238 -25.669 -20.082 1.00 87.38 263 ARG A C 1
ATOM 1999 O O . ARG A 1 263 ? -9.431 -24.920 -21.037 1.00 87.38 263 ARG A O 1
ATOM 2006 N N . GLY A 1 264 ? -8.687 -25.270 -18.932 1.00 87.44 264 GLY A N 1
ATOM 2007 C CA . GLY A 1 264 ? -8.181 -23.921 -18.703 1.00 87.44 264 GLY A CA 1
ATOM 2008 C C . GLY A 1 264 ? -7.220 -23.499 -19.814 1.00 87.44 264 GLY A C 1
ATOM 2009 O O . GLY A 1 264 ? -6.210 -24.162 -20.073 1.00 87.44 264 GLY A O 1
ATOM 2010 N N . SER A 1 265 ? -7.596 -22.443 -20.530 1.00 87.94 265 SER A N 1
ATOM 2011 C CA . SER A 1 265 ? -6.770 -21.795 -21.544 1.00 87.94 265 SER A CA 1
ATOM 2012 C C . SER A 1 265 ? -7.307 -20.395 -21.827 1.00 87.94 265 SER A C 1
ATOM 2014 O O . SER A 1 265 ? -8.506 -20.156 -21.733 1.00 87.94 265 SER A O 1
ATOM 2016 N N . PHE A 1 266 ? -6.452 -19.495 -22.311 1.00 88.12 266 PHE A N 1
ATOM 2017 C CA . PHE A 1 266 ? -6.889 -18.200 -22.849 1.00 88.12 266 PHE A CA 1
ATOM 2018 C C . PHE A 1 266 ? -7.476 -18.293 -24.262 1.00 88.12 266 PHE A C 1
ATOM 2020 O O . PHE A 1 266 ? -7.764 -17.265 -24.870 1.00 88.12 266 PHE A O 1
ATOM 2027 N N . ARG A 1 267 ? -7.657 -19.505 -24.809 1.00 87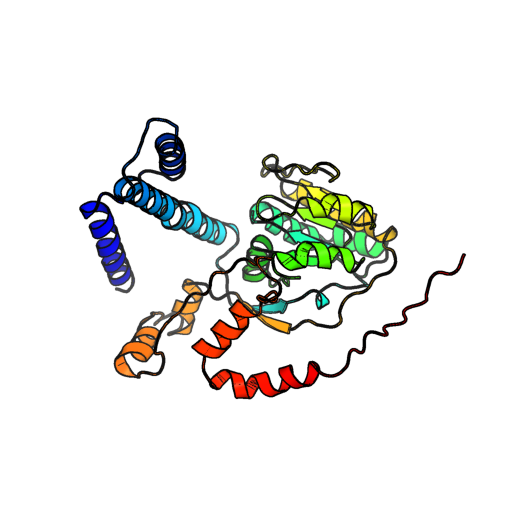.25 267 ARG A N 1
ATOM 2028 C CA . ARG A 1 267 ? -8.204 -19.685 -26.155 1.00 87.25 267 ARG A CA 1
ATOM 2029 C C . ARG A 1 267 ? -9.600 -19.070 -26.294 1.00 87.25 267 ARG A C 1
ATOM 2031 O O . ARG A 1 267 ? -9.731 -18.258 -27.194 1.00 87.25 267 ARG A O 1
ATOM 2038 N N . PRO A 1 268 ? -10.577 -19.309 -25.398 1.00 87.44 268 PRO A N 1
ATOM 2039 C CA . PRO A 1 268 ? -11.885 -18.665 -25.518 1.00 87.44 268 PRO A CA 1
ATOM 2040 C C . PRO A 1 268 ? -11.797 -17.134 -25.539 1.00 87.44 268 PRO A C 1
ATOM 2042 O O . PRO A 1 268 ? -12.489 -16.493 -26.316 1.00 87.44 268 PRO A O 1
ATOM 2045 N N . LEU A 1 269 ? -10.870 -16.547 -24.768 1.00 86.00 269 LEU A N 1
ATOM 2046 C CA . LEU A 1 269 ? -10.666 -15.093 -24.757 1.00 86.00 269 LEU A CA 1
ATOM 2047 C C . LEU A 1 269 ? -10.078 -14.577 -26.078 1.00 86.00 269 LEU A C 1
ATOM 2049 O O . LEU A 1 269 ? -10.307 -13.434 -26.461 1.00 86.00 269 LEU A O 1
ATOM 2053 N N . ASN A 1 270 ? -9.255 -15.388 -26.741 1.00 85.56 270 ASN A N 1
ATOM 2054 C CA . ASN A 1 270 ? -8.683 -15.050 -28.039 1.00 85.56 270 ASN A CA 1
ATOM 2055 C C . ASN A 1 270 ? -9.689 -15.281 -29.169 1.00 85.56 270 ASN A C 1
ATOM 2057 O O . ASN A 1 270 ? -9.768 -14.443 -30.055 1.00 85.56 270 ASN A O 1
ATOM 2061 N N . ASP A 1 271 ? -10.468 -16.360 -29.114 1.00 84.88 271 ASP A N 1
ATOM 2062 C CA . ASP A 1 271 ? -11.523 -16.668 -30.083 1.00 84.88 271 ASP A CA 1
ATOM 2063 C C . ASP A 1 271 ? -12.609 -15.564 -30.042 1.00 84.88 271 ASP A C 1
ATOM 2065 O O . ASP A 1 271 ? -13.052 -15.091 -31.086 1.00 84.88 271 ASP A O 1
ATOM 2069 N N . ASP A 1 272 ? -12.956 -15.039 -28.856 1.00 80.88 272 ASP A N 1
ATOM 2070 C CA . ASP A 1 272 ? -13.874 -13.892 -28.721 1.00 80.88 272 ASP A CA 1
ATOM 2071 C C . ASP A 1 272 ? -13.345 -12.595 -29.368 1.00 80.88 272 ASP A C 1
ATOM 2073 O O . ASP A 1 272 ? -14.137 -11.759 -29.811 1.00 80.88 272 ASP A O 1
ATOM 2077 N N . HIS A 1 273 ? -12.021 -12.421 -29.420 1.00 78.00 273 HIS A N 1
ATOM 2078 C CA . HIS A 1 273 ? -11.369 -11.267 -30.045 1.00 78.00 273 HIS A CA 1
ATOM 2079 C C . HIS A 1 273 ? -11.182 -11.441 -31.558 1.00 78.00 273 HIS A C 1
ATOM 2081 O O . HIS A 1 273 ? -11.415 -10.508 -32.315 1.00 78.00 273 HIS A O 1
ATOM 2087 N N . VAL A 1 274 ? -10.743 -12.622 -31.998 1.00 76.38 274 VAL A N 1
ATOM 2088 C CA . VAL A 1 274 ? -10.335 -12.879 -33.388 1.00 76.38 274 VAL A CA 1
ATOM 2089 C C . VAL A 1 274 ? -11.507 -13.332 -34.255 1.00 76.38 274 VAL A C 1
ATOM 2091 O O . VAL A 1 274 ? -11.630 -12.878 -35.389 1.00 76.38 274 VAL A O 1
ATOM 2094 N N . ASP A 1 275 ? -12.355 -14.218 -33.734 1.00 71.81 275 ASP A N 1
ATOM 2095 C CA . ASP A 1 275 ? -13.366 -14.912 -34.536 1.00 71.81 275 ASP A CA 1
ATOM 2096 C C . ASP A 1 275 ? -14.767 -14.324 -34.341 1.00 71.81 275 ASP A C 1
ATOM 2098 O O . ASP A 1 275 ? -15.570 -14.305 -35.275 1.00 71.81 275 ASP A O 1
ATOM 2102 N N . ALA A 1 276 ? -15.083 -13.864 -33.126 1.00 69.19 276 ALA A N 1
ATOM 2103 C CA . ALA A 1 276 ? -16.433 -13.422 -32.778 1.00 69.19 276 ALA A CA 1
ATOM 2104 C C . ALA A 1 276 ? -16.632 -11.896 -32.795 1.00 69.19 276 ALA A C 1
ATOM 2106 O O . ALA A 1 276 ? -17.780 -11.460 -32.702 1.00 69.19 276 ALA A O 1
ATOM 2107 N N . ASP A 1 277 ? -15.547 -11.111 -32.859 1.00 74.06 277 ASP A N 1
ATOM 2108 C CA . ASP A 1 277 ? -15.528 -9.640 -32.720 1.00 74.06 277 ASP A CA 1
ATOM 2109 C C . ASP A 1 277 ? -16.346 -9.130 -31.512 1.00 74.06 277 ASP A C 1
ATOM 2111 O O . ASP A 1 277 ? -16.938 -8.054 -31.510 1.00 74.06 277 ASP A O 1
ATOM 2115 N N . ARG A 1 278 ? -16.425 -9.948 -30.454 1.00 79.38 278 ARG A N 1
ATOM 2116 C CA . ARG A 1 278 ? -17.146 -9.620 -29.212 1.00 79.38 278 ARG A CA 1
ATOM 2117 C C . ARG A 1 278 ? -16.288 -8.792 -28.268 1.00 79.38 278 ARG A C 1
ATOM 2119 O O . ARG A 1 278 ? -16.815 -8.067 -27.428 1.00 79.38 278 ARG A O 1
ATOM 2126 N N . LEU A 1 279 ? -14.969 -8.925 -28.393 1.00 77.69 279 LEU A N 1
ATOM 2127 C CA . LEU A 1 279 ? -13.969 -8.206 -27.618 1.00 77.69 279 LEU A CA 1
ATOM 2128 C C . LEU A 1 279 ? -13.031 -7.475 -28.583 1.00 77.69 279 LEU A C 1
ATOM 2130 O O . LEU A 1 279 ? -12.106 -8.078 -29.114 1.00 77.69 279 LEU A O 1
ATOM 2134 N N . HIS A 1 280 ? -13.225 -6.172 -28.789 1.00 79.44 280 HIS A N 1
ATOM 2135 C CA . HIS A 1 280 ? -12.408 -5.415 -29.750 1.00 79.44 280 HIS A CA 1
ATOM 2136 C C . HIS A 1 280 ? -10.954 -5.233 -29.293 1.00 79.44 280 HIS A C 1
ATOM 2138 O O . HIS A 1 280 ? -10.032 -5.277 -30.101 1.00 79.44 280 HIS A O 1
ATOM 2144 N N . ALA A 1 281 ? -10.732 -5.001 -27.999 1.00 79.12 281 ALA A N 1
ATOM 2145 C CA . ALA A 1 281 ? -9.404 -4.813 -27.430 1.00 79.12 281 ALA A CA 1
ATOM 2146 C C . ALA A 1 281 ? -9.399 -5.136 -25.934 1.00 79.12 281 ALA A C 1
ATOM 2148 O O . ALA A 1 281 ? -10.426 -5.070 -25.260 1.00 79.12 281 ALA A O 1
ATOM 2149 N N . ARG A 1 282 ? -8.210 -5.444 -25.411 1.00 81.31 282 ARG A N 1
ATOM 2150 C CA . ARG A 1 282 ? -7.932 -5.478 -23.972 1.00 81.31 282 ARG A CA 1
ATOM 2151 C C . ARG A 1 282 ? -7.077 -4.267 -23.643 1.00 81.31 282 ARG A C 1
ATOM 2153 O O . ARG A 1 282 ? -6.042 -4.073 -24.277 1.00 81.31 282 ARG A O 1
ATOM 2160 N N . VAL A 1 283 ? -7.522 -3.471 -22.681 1.00 84.25 283 VAL A N 1
ATOM 2161 C CA . VAL A 1 283 ? -6.814 -2.276 -22.224 1.00 84.25 283 VAL A CA 1
ATOM 2162 C C . VAL A 1 283 ? -6.557 -2.429 -20.737 1.00 84.25 283 VAL A C 1
ATOM 2164 O O . VAL A 1 283 ? -7.481 -2.701 -19.974 1.00 84.25 283 VAL A O 1
ATOM 2167 N N . GLU A 1 284 ? -5.301 -2.264 -20.345 1.00 84.56 284 GLU A N 1
ATOM 2168 C CA . GLU A 1 284 ? -4.902 -2.187 -18.947 1.00 84.56 284 GLU A CA 1
ATOM 2169 C C . GLU A 1 284 ? -4.832 -0.713 -18.542 1.00 84.56 284 GLU A C 1
ATOM 2171 O O . GLU A 1 284 ? -4.182 0.092 -19.211 1.00 84.56 284 GLU A O 1
ATOM 2176 N N . LEU A 1 285 ? -5.545 -0.353 -17.475 1.00 82.44 285 LEU A N 1
ATOM 2177 C CA . LEU A 1 285 ? -5.575 1.003 -16.944 1.00 82.44 285 LEU A CA 1
ATOM 2178 C C . LEU A 1 285 ? -4.868 1.018 -15.588 1.00 82.44 285 LEU A C 1
ATOM 2180 O O . LEU A 1 285 ? -5.466 0.680 -14.570 1.00 82.44 285 LEU A O 1
ATOM 2184 N N . VAL A 1 286 ? -3.596 1.415 -15.595 1.00 82.44 286 VAL A N 1
ATOM 2185 C CA . VAL A 1 286 ? -2.786 1.610 -14.387 1.00 82.44 286 VAL A CA 1
ATOM 2186 C C . VAL A 1 286 ? -2.672 3.105 -14.133 1.00 82.44 286 VAL A C 1
ATOM 2188 O O . VAL A 1 286 ? -2.197 3.850 -14.992 1.00 82.44 286 VAL A O 1
ATOM 2191 N N . LEU A 1 287 ? -3.151 3.555 -12.976 1.00 75.38 287 LEU A N 1
ATOM 2192 C CA . LEU A 1 287 ? -3.231 4.968 -12.632 1.00 75.38 287 LEU A CA 1
ATOM 2193 C C . LEU A 1 287 ? -2.707 5.209 -11.223 1.00 75.38 287 LEU A C 1
ATOM 2195 O O . LEU A 1 287 ? -2.876 4.383 -10.331 1.00 75.38 287 LEU A O 1
ATOM 2199 N N . ASP A 1 288 ? -2.137 6.392 -11.051 1.00 75.56 288 ASP A N 1
ATOM 2200 C CA . ASP A 1 288 ? -1.988 7.043 -9.760 1.00 75.56 288 ASP A CA 1
ATOM 2201 C C . ASP A 1 288 ? -2.648 8.420 -9.861 1.00 75.56 288 ASP A C 1
ATOM 2203 O O . ASP A 1 288 ? -2.666 9.040 -10.937 1.00 75.56 288 ASP A O 1
ATOM 2207 N N . ASP A 1 289 ? -3.205 8.895 -8.756 1.00 73.75 289 ASP A N 1
ATOM 2208 C CA . ASP A 1 289 ? -3.933 10.151 -8.744 1.00 73.75 289 ASP A CA 1
ATOM 2209 C C . ASP A 1 289 ? -2.979 11.340 -8.667 1.00 73.75 289 ASP A C 1
ATOM 2211 O O . ASP A 1 289 ? -2.068 11.413 -7.843 1.00 73.75 289 ASP A O 1
ATOM 2215 N N . LYS A 1 290 ? -3.213 12.335 -9.526 1.00 66.94 290 LYS A N 1
ATOM 2216 C CA . LYS A 1 290 ? -2.406 13.557 -9.572 1.00 66.94 290 LYS A CA 1
ATOM 2217 C C . LYS A 1 290 ? -3.275 14.790 -9.411 1.00 66.94 290 LYS A C 1
ATOM 2219 O O . LYS A 1 290 ? -4.085 15.102 -10.280 1.00 66.94 290 LYS A O 1
ATOM 2224 N N . CYS A 1 291 ? -2.980 15.592 -8.392 1.00 60.06 291 CYS A N 1
ATOM 2225 C CA . CYS A 1 291 ? -3.511 16.949 -8.241 1.00 60.06 291 CYS A CA 1
ATOM 2226 C C . CYS A 1 291 ? -2.812 17.924 -9.209 1.00 60.06 291 CYS A C 1
ATOM 2228 O O . CYS A 1 291 ? -2.076 18.813 -8.786 1.00 60.06 291 CYS A O 1
ATOM 2230 N N . ARG A 1 292 ? -2.967 17.730 -10.528 1.00 57.72 292 ARG A N 1
ATOM 2231 C CA . ARG A 1 292 ? -2.273 18.543 -11.549 1.00 57.72 292 ARG A CA 1
ATOM 2232 C C . ARG A 1 292 ? -3.098 19.736 -12.047 1.00 57.72 292 ARG A C 1
ATOM 2234 O O . ARG A 1 292 ? -2.512 20.695 -12.539 1.00 57.72 292 ARG A O 1
ATOM 2241 N N . SER A 1 293 ? -4.430 19.702 -11.930 1.00 46.44 293 SER A N 1
ATOM 2242 C CA . SER A 1 293 ? -5.308 20.848 -12.229 1.00 46.44 293 SER A CA 1
ATOM 2243 C C . SER A 1 293 ? -6.726 20.651 -11.676 1.00 46.44 293 SER A C 1
ATOM 2245 O O . SER A 1 293 ? -7.191 19.518 -11.629 1.00 46.44 293 SER A O 1
ATOM 2247 N N . LEU A 1 294 ? -7.443 21.746 -11.388 1.00 48.16 294 LEU A N 1
ATOM 2248 C CA . LEU A 1 294 ? -8.873 21.755 -11.016 1.00 48.16 294 LEU A CA 1
ATOM 2249 C C . LEU A 1 294 ? -9.814 21.149 -12.083 1.00 48.16 294 LEU A C 1
ATOM 2251 O O . LEU A 1 294 ? -10.983 20.930 -11.799 1.00 48.16 294 LEU A O 1
ATOM 2255 N N . ALA A 1 295 ? -9.337 20.920 -13.313 1.00 47.31 295 ALA A N 1
ATOM 2256 C CA . ALA A 1 295 ? -10.122 20.322 -14.398 1.00 47.31 295 ALA A CA 1
ATOM 2257 C C . ALA A 1 295 ? -10.042 18.784 -14.437 1.00 47.31 295 ALA A C 1
ATOM 2259 O O . ALA A 1 295 ? -10.814 18.144 -15.150 1.00 47.31 295 ALA A O 1
ATOM 2260 N N . LEU A 1 296 ? -9.100 18.196 -13.697 1.00 55.53 296 LEU A N 1
ATOM 2261 C CA . LEU A 1 296 ? -8.980 16.756 -13.509 1.00 55.53 296 LEU A CA 1
ATOM 2262 C C . LEU A 1 296 ? -9.442 16.456 -12.086 1.00 55.53 296 LEU A C 1
ATOM 2264 O O . LEU A 1 296 ? -8.642 16.466 -11.153 1.00 55.53 296 LEU A O 1
ATOM 2268 N N . ASP A 1 297 ? -10.749 16.254 -11.933 1.00 61.56 297 ASP A N 1
ATOM 2269 C CA . ASP A 1 297 ? -11.316 15.734 -10.689 1.00 61.56 297 ASP A CA 1
ATOM 2270 C C . ASP A 1 297 ? -10.658 14.379 -10.367 1.00 61.56 297 ASP A C 1
ATOM 2272 O O . ASP A 1 297 ? -10.439 13.571 -11.280 1.00 61.56 297 ASP A O 1
ATOM 2276 N N . SER A 1 298 ? -10.367 14.127 -9.083 1.00 66.25 298 SER A N 1
ATOM 2277 C CA . SER A 1 298 ? -9.894 12.817 -8.595 1.00 66.25 298 SER A CA 1
ATOM 2278 C C . SER A 1 298 ? -10.760 11.700 -9.171 1.00 66.25 298 SER A C 1
ATOM 2280 O O . SER A 1 298 ? -11.983 11.854 -9.246 1.00 66.25 298 SER A O 1
ATOM 2282 N N . ASP A 1 299 ? -10.135 10.607 -9.613 1.00 75.12 299 ASP A N 1
ATOM 2283 C CA . ASP A 1 299 ? -10.774 9.423 -10.213 1.00 75.12 299 ASP A CA 1
ATOM 2284 C C . ASP A 1 299 ? -11.518 9.625 -11.546 1.00 75.12 299 ASP A C 1
ATOM 2286 O O . ASP A 1 299 ? -11.705 8.665 -12.300 1.00 75.12 299 ASP A O 1
ATOM 2290 N N . ARG A 1 300 ? -11.930 10.849 -11.897 1.00 79.50 300 ARG A N 1
ATOM 2291 C CA . ARG A 1 300 ? -12.816 11.103 -13.043 1.00 79.50 300 ARG A CA 1
ATOM 2292 C C . ARG A 1 300 ? -12.229 10.633 -14.360 1.00 79.50 300 ARG A C 1
ATOM 2294 O O . ARG A 1 300 ? -12.944 10.030 -15.151 1.00 79.50 300 ARG A O 1
ATOM 2301 N N . LEU A 1 301 ? -10.942 10.884 -14.597 1.00 80.00 301 LEU A N 1
ATOM 2302 C CA . LEU A 1 301 ? -10.295 10.446 -15.831 1.00 80.00 301 LEU A CA 1
ATOM 2303 C C . LEU A 1 301 ? -10.322 8.918 -15.955 1.00 80.00 301 LEU A C 1
ATOM 2305 O O . LEU A 1 301 ? -10.647 8.404 -17.022 1.00 80.00 301 LEU A O 1
ATOM 2309 N N . GLY A 1 302 ? -10.015 8.199 -14.872 1.00 79.81 302 GLY A N 1
ATOM 2310 C CA . GLY A 1 302 ? -10.034 6.739 -14.873 1.00 79.81 302 GLY A CA 1
ATOM 2311 C C . GLY A 1 302 ? -11.435 6.194 -15.134 1.00 79.81 302 GLY A C 1
ATOM 2312 O O . GLY A 1 302 ? -11.624 5.351 -16.009 1.00 79.81 302 GLY A O 1
ATOM 2313 N N . VAL A 1 303 ? -12.432 6.752 -14.446 1.00 83.75 303 VAL A N 1
ATOM 2314 C CA . VAL A 1 303 ? -13.842 6.384 -14.608 1.00 83.75 303 VAL A CA 1
ATOM 2315 C C . VAL A 1 303 ? -14.340 6.678 -16.028 1.00 83.75 303 VAL A C 1
ATOM 2317 O O . VAL A 1 303 ? -14.898 5.792 -16.675 1.00 83.75 303 VAL A O 1
ATOM 2320 N N . ASP A 1 304 ? -14.094 7.879 -16.555 1.00 83.31 304 ASP A N 1
ATOM 2321 C CA . ASP A 1 304 ? -14.514 8.283 -17.902 1.00 83.31 304 ASP A CA 1
ATOM 2322 C C . ASP A 1 304 ? -13.869 7.395 -18.982 1.00 83.31 304 ASP A C 1
ATOM 2324 O O . ASP A 1 304 ? -14.526 7.027 -19.959 1.00 83.31 304 ASP A O 1
ATOM 2328 N N . VAL A 1 305 ? -12.597 7.017 -18.809 1.00 84.44 305 VAL A N 1
ATOM 2329 C CA . VAL A 1 305 ? -11.903 6.086 -19.711 1.00 84.44 305 VAL A CA 1
ATOM 2330 C C . VAL A 1 305 ? -12.542 4.698 -19.654 1.00 84.44 305 VAL A C 1
ATOM 2332 O O . VAL A 1 305 ? -12.832 4.137 -20.709 1.00 84.44 305 VAL A O 1
ATOM 2335 N N . ILE A 1 306 ? -12.840 4.167 -18.463 1.00 85.81 306 ILE A N 1
ATOM 2336 C CA . ILE A 1 306 ? -13.518 2.869 -18.315 1.00 85.81 306 ILE A CA 1
ATOM 2337 C C . ILE A 1 306 ? -14.881 2.888 -19.011 1.00 85.81 306 ILE A C 1
ATOM 2339 O O . ILE A 1 306 ? -15.173 1.985 -19.797 1.00 85.81 306 ILE A O 1
ATOM 2343 N N . PHE A 1 307 ? -15.699 3.919 -18.785 1.00 83.81 307 PHE A N 1
ATOM 2344 C CA . PHE A 1 307 ? -17.012 4.043 -19.427 1.00 83.81 307 PHE A CA 1
ATOM 2345 C C . PHE A 1 307 ? -16.910 4.109 -20.952 1.00 83.81 307 PHE A C 1
ATOM 2347 O O . PHE A 1 307 ? -17.660 3.437 -21.657 1.00 83.81 307 PHE A O 1
ATOM 2354 N N . ARG A 1 308 ? -15.949 4.873 -21.482 1.00 84.31 308 ARG A N 1
ATOM 2355 C CA . ARG A 1 308 ? -15.741 4.973 -22.934 1.00 84.31 308 ARG A CA 1
ATOM 2356 C C . ARG A 1 308 ? -15.255 3.665 -23.551 1.00 84.31 308 ARG A C 1
ATOM 2358 O O . ARG A 1 308 ? -15.698 3.326 -24.644 1.00 84.31 308 ARG A O 1
ATOM 2365 N N . LEU A 1 309 ? -14.360 2.944 -22.876 1.00 83.50 309 LEU A N 1
ATOM 2366 C CA . LEU A 1 309 ? -13.792 1.688 -23.378 1.00 83.50 309 LEU A CA 1
ATOM 2367 C C . LEU A 1 309 ? -14.765 0.509 -23.275 1.00 83.50 309 LEU A C 1
ATOM 2369 O O . LEU A 1 309 ? -14.753 -0.367 -24.134 1.00 83.50 309 LEU A O 1
ATOM 2373 N N . SER A 1 310 ? -15.610 0.483 -22.243 1.00 78.12 310 SER A N 1
ATOM 2374 C CA . SER A 1 310 ? -16.601 -0.583 -22.030 1.00 78.12 310 SER A CA 1
ATOM 2375 C C . SER A 1 310 ? -17.895 -0.401 -22.837 1.00 78.12 310 SER A C 1
ATOM 2377 O O . SER A 1 310 ? -18.685 -1.340 -22.949 1.00 78.12 310 SER A O 1
ATOM 2379 N N . GLY A 1 311 ? -18.106 0.776 -23.437 1.00 67.31 311 GLY A N 1
ATOM 2380 C CA . GLY A 1 311 ? -19.298 1.091 -24.223 1.00 67.31 311 GLY A CA 1
ATOM 2381 C C . GLY A 1 311 ? -20.595 1.127 -23.396 1.00 67.31 311 GLY A C 1
ATOM 2382 O O . GLY A 1 311 ? -20.604 1.004 -22.171 1.00 67.31 311 GLY A O 1
ATOM 2383 N N . SER A 1 312 ? -21.736 1.263 -24.079 1.00 50.97 312 SER A N 1
ATOM 2384 C CA . SER A 1 312 ? -23.082 1.401 -23.484 1.00 50.97 312 SER A CA 1
ATOM 2385 C C . SER A 1 312 ? -23.598 0.173 -22.708 1.00 50.97 312 SER A C 1
ATOM 2387 O O . SER A 1 312 ? -24.725 0.177 -22.206 1.00 50.97 312 SER A O 1
ATOM 2389 N N . LEU A 1 313 ? -22.787 -0.881 -22.553 1.00 48.12 313 LEU A N 1
ATOM 2390 C CA . LEU A 1 313 ? -23.116 -2.040 -21.719 1.00 48.12 313 LEU A CA 1
ATOM 2391 C C . LEU A 1 313 ? -23.143 -1.690 -20.221 1.00 48.12 313 LEU A C 1
ATOM 2393 O O . LEU A 1 313 ? -23.930 -2.283 -19.484 1.00 48.12 313 LEU A O 1
ATOM 2397 N N . ILE A 1 314 ? -22.377 -0.682 -19.780 1.00 49.12 314 ILE A N 1
ATOM 2398 C CA . ILE A 1 314 ? -22.435 -0.178 -18.395 1.00 49.12 314 ILE A CA 1
ATOM 2399 C C . ILE A 1 314 ? -23.494 0.930 -18.229 1.00 49.12 314 ILE A C 1
ATOM 2401 O O . ILE A 1 314 ? -24.027 1.097 -17.135 1.00 49.12 314 ILE A O 1
ATOM 2405 N N . GLU A 1 315 ? -23.921 1.622 -19.294 1.00 39.31 315 GLU A N 1
ATOM 2406 C CA . GLU A 1 315 ? -24.971 2.660 -19.199 1.00 39.31 315 GLU A CA 1
ATOM 2407 C C . GLU A 1 315 ? -26.310 2.116 -18.663 1.00 39.31 315 GLU A C 1
ATOM 2409 O O . GLU A 1 315 ? -27.018 2.827 -17.950 1.00 39.31 315 GLU A O 1
ATOM 2414 N N . ARG A 1 316 ? -26.637 0.835 -18.905 1.00 36.53 316 ARG A N 1
ATOM 2415 C CA . ARG A 1 316 ? -27.841 0.196 -18.333 1.00 36.53 316 ARG A CA 1
ATOM 2416 C C . ARG A 1 316 ? -27.727 -0.160 -16.848 1.00 36.53 316 ARG A C 1
ATOM 2418 O O . ARG A 1 316 ? -28.760 -0.336 -16.214 1.00 36.53 316 ARG A O 1
ATOM 2425 N N . PHE A 1 317 ? -26.516 -0.240 -16.296 1.00 39.50 317 PHE A N 1
ATOM 2426 C CA . PHE A 1 317 ? -26.277 -0.433 -14.858 1.00 39.50 317 PHE A CA 1
ATOM 2427 C C . PHE A 1 317 ? -25.994 0.893 -14.124 1.00 39.50 317 PHE A C 1
ATOM 2429 O O . PHE A 1 317 ? -26.231 0.992 -12.925 1.00 39.50 317 PHE A O 1
ATOM 2436 N N . ALA A 1 318 ? -25.515 1.924 -14.829 1.00 40.06 318 ALA A N 1
ATOM 2437 C CA . ALA A 1 318 ? -25.070 3.194 -14.246 1.00 40.06 318 ALA A CA 1
ATOM 2438 C C . ALA A 1 318 ? -26.154 4.283 -14.134 1.00 40.06 318 ALA A C 1
ATOM 2440 O O . ALA A 1 318 ? -25.928 5.290 -13.456 1.00 40.06 318 ALA A O 1
ATOM 2441 N N . LEU A 1 319 ? -27.328 4.098 -14.747 1.00 33.44 319 LEU A N 1
ATOM 2442 C CA . LEU A 1 319 ? -28.447 5.048 -14.643 1.00 33.44 319 LEU A CA 1
ATOM 2443 C C . LEU A 1 319 ? -28.997 5.205 -13.209 1.00 33.44 319 LEU A C 1
ATOM 2445 O O . LEU A 1 319 ? -29.583 6.242 -12.907 1.00 33.44 319 LEU A O 1
ATOM 2449 N N . ASP A 1 320 ? -28.716 4.266 -12.298 1.00 34.56 320 ASP A N 1
ATOM 2450 C CA . ASP A 1 320 ? -29.015 4.422 -10.864 1.00 34.56 320 ASP A CA 1
ATOM 2451 C C . ASP A 1 320 ? -27.957 5.245 -10.099 1.00 34.56 320 ASP A C 1
ATOM 2453 O O . ASP A 1 320 ? -28.252 5.820 -9.052 1.00 34.56 320 ASP A O 1
ATOM 2457 N N . PHE A 1 321 ? -26.730 5.379 -10.620 1.00 34.66 321 PHE A N 1
ATOM 2458 C CA . PHE A 1 321 ? -25.639 6.091 -9.935 1.00 34.66 321 PHE A CA 1
ATOM 2459 C C . PHE A 1 321 ? -25.656 7.606 -10.180 1.00 34.66 321 PHE A C 1
ATOM 2461 O O . PHE A 1 321 ? -25.173 8.387 -9.359 1.00 34.66 321 PHE A O 1
ATOM 2468 N N . THR A 1 322 ? -26.217 8.056 -11.306 1.00 33.00 322 THR A N 1
ATOM 2469 C CA . THR A 1 322 ? -26.246 9.486 -11.662 1.00 33.00 322 THR A CA 1
ATOM 2470 C C . THR A 1 322 ? -27.369 10.256 -10.964 1.00 33.00 322 THR A C 1
ATOM 2472 O O . THR A 1 322 ? -27.237 11.463 -10.768 1.00 33.00 322 THR A O 1
ATOM 2475 N N . LEU A 1 323 ? -28.427 9.580 -10.504 1.00 28.86 323 LEU A N 1
ATOM 2476 C CA . LEU A 1 323 ? -29.530 10.220 -9.774 1.00 28.86 323 LEU A CA 1
ATOM 2477 C C . LEU A 1 323 ? -29.194 10.558 -8.309 1.00 28.86 323 LEU A C 1
ATOM 2479 O O . LEU A 1 323 ? -29.846 11.425 -7.733 1.00 28.86 323 LEU A O 1
ATOM 2483 N N . GLN A 1 324 ? -28.138 9.982 -7.721 1.00 30.69 324 GLN A N 1
ATOM 2484 C CA . GLN A 1 324 ? -27.672 10.350 -6.371 1.00 30.69 324 GLN A CA 1
ATOM 2485 C C . GLN A 1 324 ? -26.788 11.610 -6.323 1.00 30.69 324 GLN A C 1
ATOM 2487 O O . GLN A 1 324 ? -26.458 12.081 -5.238 1.00 30.69 324 GLN A O 1
ATOM 2492 N N . LYS A 1 325 ? -26.438 12.212 -7.471 1.00 32.72 325 LYS A N 1
ATOM 2493 C CA . LYS A 1 325 ? -25.711 13.498 -7.517 1.00 32.72 325 LYS A CA 1
ATOM 2494 C C . LYS A 1 325 ? -26.604 14.733 -7.330 1.00 32.72 325 LYS A C 1
ATOM 2496 O O . LYS A 1 325 ? -26.107 15.855 -7.399 1.00 32.72 325 LYS A O 1
ATOM 2501 N N . ALA A 1 326 ? -27.895 14.562 -7.055 1.00 30.27 326 ALA A N 1
ATOM 2502 C CA . ALA A 1 326 ? -28.767 15.663 -6.676 1.00 30.27 326 ALA A CA 1
ATOM 2503 C C . ALA A 1 326 ? -28.980 15.674 -5.153 1.00 30.27 326 ALA A C 1
ATOM 2505 O O . ALA A 1 326 ? -29.569 14.752 -4.601 1.00 30.27 326 ALA A O 1
ATOM 2506 N N . ILE A 1 327 ? -28.600 16.795 -4.527 1.00 30.89 327 ILE A N 1
ATOM 2507 C CA . ILE A 1 327 ? -28.940 17.236 -3.160 1.00 30.89 327 ILE A CA 1
ATOM 2508 C C . ILE A 1 327 ? -27.906 16.870 -2.073 1.00 30.89 327 ILE A C 1
ATOM 2510 O O . ILE A 1 327 ? -28.142 16.057 -1.187 1.00 30.89 327 ILE A O 1
ATOM 2514 N N . ILE A 1 328 ? -26.795 17.614 -2.060 1.00 26.06 328 ILE A N 1
ATOM 2515 C CA . ILE A 1 328 ? -26.225 18.145 -0.810 1.00 26.06 328 ILE A CA 1
ATOM 2516 C C . ILE A 1 328 ? -26.080 19.664 -1.009 1.00 26.06 328 ILE A C 1
ATOM 2518 O O . ILE A 1 328 ? -25.161 20.096 -1.705 1.00 26.06 328 ILE A O 1
ATOM 2522 N N . PRO A 1 329 ? -26.987 20.504 -0.479 1.00 26.84 329 PRO A N 1
ATOM 2523 C CA . PRO A 1 329 ? -26.783 21.943 -0.484 1.00 26.84 329 PRO A CA 1
ATOM 2524 C C . PRO A 1 329 ? -25.770 22.291 0.612 1.00 26.84 329 PRO A C 1
ATOM 2526 O O . PRO A 1 329 ? -26.047 22.126 1.797 1.00 26.84 329 PRO A O 1
ATOM 2529 N N . PHE A 1 330 ? -24.594 22.784 0.226 1.00 26.50 330 PHE A N 1
ATOM 2530 C CA . PHE A 1 330 ? -23.719 23.503 1.150 1.00 26.50 330 PHE A CA 1
ATOM 2531 C C . PHE A 1 330 ? -24.417 24.811 1.563 1.00 26.50 330 PHE A C 1
ATOM 2533 O O . PHE A 1 330 ? -24.725 25.623 0.686 1.00 26.50 330 PHE A O 1
ATOM 2540 N N . PRO A 1 331 ? -24.669 25.072 2.858 1.00 27.80 331 PRO A N 1
ATOM 2541 C CA . PRO A 1 331 ? -25.129 26.381 3.286 1.00 27.80 331 PRO A CA 1
ATOM 2542 C C . PRO A 1 331 ? -23.947 27.357 3.251 1.00 27.80 331 PRO A C 1
ATOM 2544 O O . PRO A 1 331 ? -23.103 27.383 4.143 1.00 27.80 331 PRO A O 1
ATOM 2547 N N . THR A 1 332 ? -23.887 28.193 2.217 1.00 29.73 332 THR A N 1
ATOM 2548 C CA . THR A 1 332 ? -23.069 29.407 2.226 1.00 29.73 332 THR A CA 1
ATOM 2549 C C . THR A 1 332 ? -23.729 30.431 3.147 1.00 29.73 332 THR A C 1
ATOM 2551 O O . THR A 1 332 ? -24.599 31.188 2.719 1.00 29.73 332 THR A O 1
ATOM 2554 N N . GLN A 1 333 ? -23.333 30.471 4.418 1.00 29.44 333 GLN A N 1
ATOM 2555 C CA . GLN A 1 333 ? -23.538 31.657 5.247 1.00 29.44 333 GLN A CA 1
ATOM 2556 C C . GLN A 1 333 ? -22.210 32.396 5.387 1.00 29.44 333 GLN A C 1
ATOM 2558 O O . GLN A 1 333 ? -21.386 32.105 6.249 1.00 29.44 333 GLN A O 1
ATOM 2563 N N . HIS A 1 334 ? -22.015 33.373 4.503 1.00 32.25 334 HIS A N 1
ATOM 2564 C CA . HIS A 1 334 ? -21.106 34.480 4.753 1.00 32.25 334 HIS A CA 1
ATOM 2565 C C . HIS A 1 334 ? -21.669 35.305 5.917 1.00 32.25 334 HIS A C 1
ATOM 2567 O O . HIS A 1 334 ? -22.705 35.952 5.776 1.00 32.25 334 HIS A O 1
ATOM 2573 N N . SER A 1 335 ? -20.984 35.289 7.057 1.00 28.05 335 SER A N 1
ATOM 2574 C CA . SER A 1 335 ? -21.115 36.325 8.080 1.00 28.05 335 SER A CA 1
ATOM 2575 C C . SER A 1 335 ? -19.983 37.338 7.864 1.00 28.05 335 SER A C 1
ATOM 2577 O O . SER A 1 335 ? -18.818 36.932 7.829 1.00 28.05 335 SER A O 1
ATOM 2579 N N . PRO A 1 336 ? -20.280 38.631 7.650 1.00 33.69 336 PRO A N 1
ATOM 2580 C CA . PRO A 1 336 ? -19.253 39.657 7.578 1.00 33.69 336 PRO A CA 1
ATOM 2581 C C . PRO A 1 336 ? -18.716 39.929 8.987 1.00 33.69 336 PRO A C 1
ATOM 2583 O O . PRO A 1 336 ? -19.472 40.243 9.903 1.00 33.69 336 PRO A O 1
ATOM 2586 N N . LEU A 1 337 ? -17.398 39.815 9.145 1.00 31.77 337 LEU A N 1
ATOM 2587 C CA . LEU A 1 337 ? -16.685 40.265 10.336 1.00 31.77 337 LEU A CA 1
ATOM 2588 C C . LEU A 1 337 ? -16.938 41.766 10.541 1.00 31.77 337 LEU A C 1
ATOM 2590 O O . LEU A 1 337 ? -16.569 42.584 9.698 1.00 31.77 337 LEU A O 1
ATOM 2594 N N . SER A 1 338 ? -17.547 42.115 11.672 1.00 33.91 338 SER A N 1
ATOM 2595 C CA . SER A 1 338 ? -17.568 43.473 12.208 1.00 33.91 338 SER A CA 1
ATOM 2596 C C . SER A 1 338 ? -16.973 43.478 13.616 1.00 33.91 338 SER A C 1
ATOM 2598 O O . SER A 1 338 ? -17.537 42.837 14.501 1.00 33.91 338 SER A O 1
ATOM 2600 N N . GLN A 1 339 ? -15.919 44.293 13.751 1.00 36.22 339 GLN A N 1
ATOM 2601 C CA . GLN A 1 339 ? -15.198 44.763 14.947 1.00 36.22 339 GLN A CA 1
ATOM 2602 C C . GLN A 1 339 ? -14.263 43.785 15.658 1.00 36.22 339 GLN A C 1
ATOM 2604 O O . GLN A 1 339 ? -14.726 42.756 16.189 1.00 36.22 339 GLN A O 1
#

Secondary structure (DSSP, 8-state):
-HHHHHHHHHHHHHHHHHHTT-----HHHHHHHHHHHTSTTS---HHHHHHHHHHHHHHIIIIIIHHHHHHHHHHH-----EEEEESGGG--TTSEEEEEESS-HHHHHHHHHHHT-HHHHHHHHHTT-SSEEEEEESHHHHHHHHHH-PPEEESTTHHHHHHHTS-EEEEEE-SSS--TTHHHHHTTSS-EEEE--TT---TTSEE----TTSHHHHHHHHHHHHHHHGGG-------S--EEEEE---HHHHHHHTTHHHH--SHHHHHHHHTS-S---------------TTS-TTHHHHHHHHHHHGGGTHHHHTTTSGGGS--------PPP--

Foldseek 3Di:
DQVVVVVVVVVVVVVVCVVLVLAAPAQVVLVVVLVVCPDPPHPDDPVVNVSSVSSNVCNCVVPVVVVLLVVLCVVQNAFDKDKAKEALLLFDQQALEEEEEEADLLQLVLLVVLQVDPVLQVLLVVLRHNGHQYEYEDHSRQSCCRRPVRYHNYYLVCLLVNVVQLRHLEYEYEDDSDDLVVQVSNVVHLYAYEYAYPVDDRPNHHYQHADSVCNNVSSNVRSNSSSVSNNRRDDGHGPNDMGMDMHRPGPVNCQCVQQHPPRRDCVVVVCCCPPVVVQVDDDDDDDHFDPPDPVDDTCPVVVVVCDVNVDCPCVVVCPVVVVVPPDDDDDPDDDDDDD

Sequence (339 aa):
MAQAAGLCRQRFSARFTQEHGLTPRGVDREVVETLHRTHEGVDQDAEHILDQALRTSLADGWGGSMLATDISDILFGTPSPLQSRANLGVLRDDHVNIIVHGHEPTLSEMIVAAAQDPELIALAQQKGAKGINLAGICCTSNEILMRHGIPPAGNFLHQELAIITGSVEAMIVDVQCIMQALAPLAQRYHTKLITTSPKAKITGATHMQFNEHTAFDDAKAIVRLAIENYANRGQTSIPPISSPLVAGFSHEYLNYMQGGRFRGSFRPLNDDHVDADRLHARVELVLDDKCRSLALDSDRLGVDVIFRLSGSLIERFALDFTLQKAIIPFPTQHSPLSQ